Protein 1AXN (pdb70)

Nearest PDB structures (foldseek):
  1aii-assembly1_A  TM=9.977E-01  e=4.447E-47  Homo sapiens
  2zoc-assembly2_B  TM=9.752E-01  e=1.511E-31  Homo sapiens
  6tu2-assembly1_A  TM=9.725E-01  e=4.269E-31  Rattus norvegicus
  1bcy-assembly1_A  TM=9.446E-01  e=5.600E-30  Rattus norvegicus
  2h0m-assembly1_A  TM=9.447E-01  e=2.485E-29  Rattus norvegicus

Organism: Homo sapiens (NCBI:txid9606)

GO terms:
  GO:0005886 plasma membrane (C, IDA)
  GO:0048306 calcium-dependent protein binding (F, IPI)
  GO:0005544 calcium-dependent phospholipid binding (F, IDA)
  GO:0042581 specific granule (C, IDA)
  GO:0005737 cytoplasm (C, IDA)
  GO:0016020 membrane (C, IDA)
  GO:0030670 phagocytic vesicle membrane (C, IDA)
  GO:0042742 defense response to bacterium (P, IDA)
  GO:0043312 neutrophil degranulation (P, IDA)
  GO:0045766 positive regulation of angiogenesis (P, IDA)
  GO:0010595 positive regulation of endothelial cell migration (P, IDA)
  GO:0006909 phagocytosis (P, IDA)
  GO:0070062 extracellular exosome (C, HDA)

Secondary structure (DSSP, 8-state):
---TT--SS-S----TT--HHHHHHHHHHHHSSSS--HHHHHHHHTTS-HHHHHHHHHHHHHHHS--HHHHHHHH--HHHHHHHHHHHS-HHHHHHHHHHHHH-SSS--HHHHHHHHHHS-HHHHHHHHHHHHHHHSS-HHHHHHHH--HHHHHHHHHHHTT-S---S---HHHHHHHHHHHHHHTTTSSS--HHHHHHHHHHS-HHHHHHHHHHHHHHHSS-HHHHHHHH--HHHHHHHHHHHHHHHHHHHHHHHHHHHHHSSSS--HHHHHHHHHHHTTTTHHHHHHHHHHHHSS-HHHHHHHH--HHHHHHHHHHH-S--

Foldseek 3Di:
DDDLLFADAFLADAQVVDDLLVLLVQCCVQLPDPAGVLVSLLVPLLRHQLVSLQSNQVNNCVVPVDGVLVSLVVHDDDLLSVLSSLSNDDLLLSLLVQLVVQQDDDHHVLVSLLLSLQQRALVSLVSNQVNNCVVPVDGSLVSLCVRDDDLSSVLSSLSSNSQADPDPDEDLVVLLVLLVVQCVQFVVDDAGPSVSLSVVLRHYDLVNVVSNQVNNCVVPVDGVLVRLVVRDDDSSSVSSVLSVCCSVPVLLSLLVQCVVQLDDPHHVSSSLSCSLNSCNRHHLNVNQVNNCVPPVFGPLVSLVVRDDDSSSVSSNSSSNDTD

Radius of gyration: 21.19 Å; Cα contacts (8 Å, |Δi|>4): 427; chains: 1; bounding box: 43×47×64 Å

Solvent-accessible surface area: 15130 Å² total; per-residue (Å²): 179,96,58,48,30,76,30,184,105,11,29,10,199,95,78,129,115,39,38,40,64,94,8,1,114,19,0,7,88,5,9,157,65,184,46,34,60,57,113,60,0,5,51,10,0,7,75,21,3,15,68,18,2,47,92,0,27,144,52,0,84,74,61,66,63,73,79,0,74,80,29,0,96,70,54,8,90,41,61,18,28,83,0,0,19,6,0,7,15,53,42,14,36,15,1,0,42,26,0,38,119,9,7,143,36,122,51,30,69,44,73,1,0,7,1,0,4,5,13,17,75,11,147,8,4,96,61,0,37,109,10,0,112,94,61,50,164,89,50,3,23,88,9,0,38,82,67,18,84,51,42,14,75,82,0,0,42,37,13,10,66,5,157,36,72,108,48,175,171,67,65,104,124,50,0,102,74,6,0,96,45,0,59,116,2,0,51,96,111,246,53,16,53,55,77,69,0,11,59,0,0,1,54,48,4,63,43,7,0,101,31,0,4,73,18,0,124,111,59,11,158,86,25,0,32,66,0,0,106,68,48,14,86,50,76,14,34,66,0,0,27,4,1,0,60,3,23,105,53,22,24,15,21,0,0,65,33,0,34,119,5,12,105,69,182,63,23,57,39,104,3,0,6,8,0,0,14,22,10,2,18,27,14,0,47,43,0,22,71,22,0,78,160,99,57,60,93,4,0,61,47,8,0,101,97,70,15,84,45,40,19,20,59,0,0,20,70,0,0,51,23,88,73

CATH classification: 1.10.220.10 (+3 more: 1.10.220.10, 1.10.220.10, 1.10.220.10)

Structure (mmCIF, N/CA/C/O backbone):
data_1AXN
#
_entry.id   1AXN
#
_cell.length_a   42.544
_cell.length_b   69.085
_cell.length_c   50.950
_cell.angle_alpha   90.00
_cell.angle_beta   95.55
_cell.angle_gamma   90.00
#
_symmetry.space_group_name_H-M   'P 1 21 1'
#
loop_
_entity.id
_entity.type
_entity.pdbx_description
1 polymer 'ANNEXIN III'
2 non-polymer 'CALCIUM ION'
3 water water
#
loop_
_atom_site.group_PDB
_atom_site.id
_atom_site.type_symbol
_atom_site.label_atom_id
_atom_site.label_alt_id
_atom_site.label_comp_id
_atom_site.label_asym_id
_atom_site.label_entity_id
_atom_site.label_seq_id
_atom_site.pdbx_PDB_ins_code
_atom_site.Cartn_x
_atom_site.Cartn_y
_atom_site.Cartn_z
_atom_site.occupancy
_atom_site.B_iso_or_equiv
_atom_site.auth_seq_id
_atom_site.auth_comp_id
_atom_site.auth_asym_id
_atom_site.auth_atom_id
_atom_site.pdbx_PDB_model_num
ATOM 1 N N . SER A 1 1 ? 3.136 -19.212 -9.289 0.70 56.65 2 SER A N 1
ATOM 2 C CA . SER A 1 1 ? 3.954 -18.039 -9.168 0.70 54.76 2 SER A CA 1
ATOM 3 C C . SER A 1 1 ? 3.106 -16.823 -8.772 0.70 52.59 2 SER A C 1
ATOM 4 O O . SER A 1 1 ? 2.275 -16.318 -9.508 0.70 52.99 2 SER A O 1
ATOM 7 N N . ALA A 1 2 ? 3.459 -16.459 -7.560 0.70 49.64 3 ALA A N 1
ATOM 8 C CA . ALA A 1 2 ? 2.834 -15.343 -6.864 0.70 45.78 3 ALA A CA 1
ATOM 9 C C . ALA A 1 2 ? 4.069 -14.413 -6.877 0.70 42.87 3 ALA A C 1
ATOM 10 O O . ALA A 1 2 ? 5.218 -14.890 -6.811 0.70 43.52 3 ALA A O 1
ATOM 12 N N . SER A 1 3 ? 3.874 -13.122 -6.968 1.00 40.17 4 SER A N 1
ATOM 13 C CA . SER A 1 3 ? 5.035 -12.243 -6.981 1.00 37.68 4 SER A CA 1
ATOM 14 C C . SER A 1 3 ? 5.625 -12.071 -5.591 1.00 35.47 4 SER A C 1
ATOM 15 O O . SER A 1 3 ? 4.924 -11.751 -4.631 1.00 35.52 4 SER A O 1
ATOM 18 N N . ILE A 1 4 ? 6.943 -12.326 -5.578 1.00 31.12 5 ILE A N 1
ATOM 19 C CA . ILE A 1 4 ? 7.707 -12.180 -4.340 1.00 26.09 5 ILE A CA 1
ATOM 20 C C . ILE A 1 4 ? 7.769 -10.660 -4.107 1.00 21.07 5 ILE A C 1
ATOM 21 O O . ILE A 1 4 ? 8.118 -10.210 -3.029 1.00 21.35 5 ILE A O 1
ATOM 26 N N . TRP A 1 5 ? 7.354 -9.979 -5.195 1.00 17.48 6 TRP A N 1
ATOM 27 C CA . TRP A 1 5 ? 7.355 -8.524 -5.134 1.00 15.87 6 TRP A CA 1
ATOM 28 C C . TRP A 1 5 ? 5.975 -7.925 -4.944 1.00 15.61 6 TRP A C 1
ATOM 29 O O . TRP A 1 5 ? 5.842 -6.708 -4.936 1.00 16.40 6 TRP A O 1
ATOM 40 N N . VAL A 1 6 ? 4.980 -8.792 -4.792 1.00 15.48 7 VAL A N 1
ATOM 41 C CA . VAL A 1 6 ? 3.606 -8.317 -4.588 1.00 14.94 7 VAL A CA 1
ATOM 42 C C . VAL A 1 6 ? 3.041 -8.900 -3.303 1.00 14.29 7 VAL A C 1
ATOM 43 O O . VAL A 1 6 ? 3.130 -10.105 -3.089 1.00 13.92 7 VAL A O 1
ATOM 47 N N . GLY A 1 7 ? 2.459 -8.063 -2.458 1.00 14.69 8 GLY A N 1
ATOM 48 C CA . GLY A 1 7 ? 1.903 -8.540 -1.200 1.00 14.44 8 GLY A CA 1
ATOM 49 C C . GLY A 1 7 ? 0.399 -8.343 -1.177 1.00 15.08 8 GLY A C 1
ATOM 50 O O . GLY A 1 7 ? -0.217 -8.024 -2.176 1.00 15.36 8 GLY A O 1
ATOM 51 N N . HIS A 1 8 ? -0.194 -8.527 -0.013 1.00 15.46 9 HIS A N 1
ATOM 52 C CA . HIS A 1 8 ? -1.620 -8.417 0.209 1.00 17.07 9 HIS A CA 1
ATOM 53 C C . HIS A 1 8 ? -2.191 -7.081 0.628 1.00 14.99 9 HIS A C 1
ATOM 54 O O . HIS A 1 8 ? -3.418 -6.922 0.643 1.00 14.31 9 HIS A O 1
ATOM 61 N N . ARG A 1 9 ? -1.341 -6.122 0.981 1.00 13.06 10 ARG A N 1
ATOM 62 C CA . ARG A 1 9 ? -1.800 -4.829 1.443 1.00 11.01 10 ARG A CA 1
ATOM 63 C C . ARG A 1 9 ? -1.259 -3.638 0.668 1.00 10.86 10 ARG A C 1
ATOM 64 O O . ARG A 1 9 ? -0.996 -2.614 1.285 1.00 8.98 10 ARG A O 1
ATOM 72 N N . GLY A 1 10 ? -1.122 -3.786 -0.660 1.00 10.29 11 GLY A N 1
ATOM 73 C CA . GLY A 1 10 ? -0.616 -2.667 -1.433 1.00 10.28 11 GLY A CA 1
ATOM 74 C C . GLY A 1 10 ? -1.761 -1.704 -1.765 1.00 12.00 11 GLY A C 1
ATOM 75 O O . GLY A 1 10 ? -2.925 -2.051 -1.593 1.00 12.18 11 GLY A O 1
ATOM 76 N N . THR A 1 11 ? -1.420 -0.502 -2.230 1.00 11.31 12 THR A N 1
ATOM 77 C CA . THR A 1 11 ? -2.398 0.505 -2.592 1.00 12.28 12 THR A CA 1
ATOM 78 C C . THR A 1 11 ? -2.555 0.518 -4.106 1.00 14.17 12 THR A C 1
ATOM 79 O O . THR A 1 11 ? -3.511 1.054 -4.649 1.00 15.05 12 THR A O 1
ATOM 83 N N . VAL A 1 12 ? -1.596 -0.065 -4.816 1.00 14.08 13 VAL A N 1
ATOM 84 C CA . VAL A 1 12 ? -1.622 -0.123 -6.277 1.00 13.63 13 VAL A CA 1
ATOM 85 C C . VAL A 1 12 ? -1.918 -1.565 -6.683 1.00 13.92 13 VAL A C 1
ATOM 86 O O . VAL A 1 12 ? -1.275 -2.523 -6.248 1.00 12.60 13 VAL A O 1
ATOM 90 N N . ARG A 1 13 ? -2.926 -1.735 -7.526 1.00 14.72 14 ARG A N 1
ATOM 91 C CA . ARG A 1 13 ? -3.269 -3.098 -7.949 1.00 16.51 14 ARG A CA 1
ATOM 92 C C . ARG A 1 13 ? -3.381 -3.109 -9.481 1.00 15.27 14 ARG A C 1
ATOM 93 O O . ARG A 1 13 ? -3.287 -2.049 -10.087 1.00 14.27 14 ARG A O 1
ATOM 101 N N . ASP A 1 14 ? -3.558 -4.319 -9.990 1.00 15.14 15 ASP A N 1
ATOM 102 C CA . ASP A 1 14 ? -3.696 -4.483 -11.431 1.00 15.17 15 ASP A CA 1
ATOM 103 C C . ASP A 1 14 ? -4.925 -3.742 -11.920 1.00 14.59 15 ASP A C 1
ATOM 104 O O . ASP A 1 14 ? -5.966 -3.855 -11.300 1.00 14.19 15 ASP A O 1
ATOM 109 N N . TYR A 1 15 ? -4.776 -3.013 -12.999 1.00 15.81 16 TYR A N 1
ATOM 110 C CA . TYR A 1 15 ? -5.891 -2.274 -13.619 1.00 17.67 16 TYR A CA 1
ATOM 111 C C . TYR A 1 15 ? -6.561 -3.374 -14.452 1.00 18.40 16 TYR A C 1
ATOM 112 O O . TYR A 1 15 ? -5.932 -3.991 -15.323 1.00 16.94 16 TYR A O 1
ATOM 121 N N . PRO A 1 16 ? -7.826 -3.678 -14.194 1.00 20.31 17 PRO A N 1
ATOM 122 C CA . PRO A 1 16 ? -8.495 -4.747 -14.912 1.00 20.56 17 PRO A CA 1
ATOM 123 C C . PRO A 1 16 ? -8.683 -4.572 -16.393 1.00 20.42 17 PRO A C 1
ATOM 124 O O . PRO A 1 16 ? -8.588 -5.561 -17.128 1.00 22.02 17 PRO A O 1
ATOM 128 N N . ASP A 1 17 ? -8.896 -3.377 -16.885 1.00 19.79 18 ASP A N 1
ATOM 129 C CA . ASP A 1 17 ? -9.102 -3.174 -18.312 1.00 21.23 18 ASP A CA 1
ATOM 130 C C . ASP A 1 17 ? -7.894 -2.790 -19.114 1.00 20.32 18 ASP A C 1
ATOM 131 O O . ASP A 1 17 ? -7.987 -2.135 -20.153 1.00 21.63 18 ASP A O 1
ATOM 136 N N . PHE A 1 18 ? -6.744 -3.189 -18.612 1.00 18.30 19 PHE A N 1
ATOM 137 C CA . PHE A 1 18 ? -5.467 -2.892 -19.205 1.00 15.33 19 PHE A CA 1
ATOM 138 C C . PHE A 1 18 ? -5.266 -3.370 -20.632 1.00 14.17 19 PHE A C 1
ATOM 139 O O . PHE A 1 18 ? -5.647 -4.477 -20.985 1.00 13.41 19 PHE A O 1
ATOM 147 N N . SER A 1 19 ? -4.656 -2.521 -21.436 1.00 12.80 20 SER A N 1
ATOM 148 C CA . SER A 1 19 ? -4.296 -2.763 -22.815 1.00 13.43 20 SER A CA 1
ATOM 149 C C . SER A 1 19 ? -2.929 -2.068 -22.998 1.00 13.24 20 SER A C 1
ATOM 150 O O . SER A 1 19 ? -2.890 -0.844 -23.009 1.00 14.46 20 SER A O 1
ATOM 153 N N . PRO A 1 20 ? -1.889 -2.861 -23.103 1.00 13.43 21 PRO A N 1
ATOM 154 C CA . PRO A 1 20 ? -0.547 -2.324 -23.267 1.00 14.55 21 PRO A CA 1
ATOM 155 C C . PRO A 1 20 ? -0.413 -1.403 -24.467 1.00 14.12 21 PRO A C 1
ATOM 156 O O . PRO A 1 20 ? 0.164 -0.317 -24.391 1.00 13.80 21 PRO A O 1
ATOM 160 N N . SER A 1 21 ? -0.969 -1.807 -25.601 1.00 13.62 22 SER A N 1
ATOM 161 C CA . SER A 1 21 ? -0.931 -1.021 -26.825 1.00 15.00 22 SER A CA 1
ATOM 162 C C . SER A 1 21 ? -1.546 0.358 -26.664 1.00 12.82 22 SER A C 1
ATOM 163 O O . SER A 1 21 ? -1.012 1.389 -27.067 1.00 14.33 22 SER A O 1
ATOM 166 N N . VAL A 1 22 ? -2.735 0.386 -26.077 1.00 12.55 23 VAL A N 1
ATOM 167 C CA . VAL A 1 22 ? -3.457 1.620 -25.843 1.00 13.02 23 VAL A CA 1
ATOM 168 C C . VAL A 1 22 ? -2.627 2.517 -24.925 1.00 13.97 23 VAL A C 1
ATOM 169 O O . VAL A 1 22 ? -2.435 3.703 -25.210 1.00 14.26 23 VAL A O 1
ATOM 173 N N . ASP A 1 23 ? -2.126 1.930 -23.818 1.00 13.36 24 ASP A N 1
ATOM 174 C CA . ASP A 1 23 ? -1.307 2.745 -22.907 1.00 12.51 24 ASP A CA 1
ATOM 175 C C . ASP A 1 23 ? -0.032 3.260 -23.572 1.00 11.29 24 ASP A C 1
ATOM 176 O O . ASP A 1 23 ? 0.272 4.439 -23.440 1.00 12.21 24 ASP A O 1
ATOM 181 N N . ALA A 1 24 ? 0.718 2.409 -24.266 1.00 12.61 25 ALA A N 1
ATOM 182 C CA . ALA A 1 24 ? 1.972 2.875 -24.898 1.00 12.52 25 ALA A CA 1
ATOM 183 C C . ALA A 1 24 ? 1.752 4.022 -25.864 1.00 14.11 25 ALA A C 1
ATOM 184 O O . ALA A 1 24 ? 2.494 4.994 -25.922 1.00 12.50 25 ALA A O 1
ATOM 186 N N . GLU A 1 25 ? 0.689 3.914 -26.678 1.00 14.66 26 GLU A N 1
ATOM 187 C CA . GLU A 1 25 ? 0.339 4.931 -27.664 1.00 15.31 26 GLU A CA 1
ATOM 188 C C . GLU A 1 25 ? 0.007 6.189 -26.898 1.00 14.77 26 GLU A C 1
ATOM 189 O O . GLU A 1 25 ? 0.494 7.237 -27.271 1.00 15.94 26 GLU A O 1
ATOM 195 N N . ALA A 1 26 ? -0.806 6.098 -25.855 1.00 14.91 27 ALA A N 1
ATOM 196 C CA . ALA A 1 26 ? -1.144 7.295 -25.080 1.00 13.54 27 ALA A CA 1
ATOM 197 C C . ALA A 1 26 ? 0.108 7.955 -24.479 1.00 13.54 27 ALA A C 1
ATOM 198 O O . ALA A 1 26 ? 0.256 9.182 -24.463 1.00 12.10 27 ALA A O 1
ATOM 200 N N . ILE A 1 27 ? 1.037 7.138 -23.980 1.00 13.99 28 ILE A N 1
ATOM 201 C CA . ILE A 1 27 ? 2.255 7.714 -23.392 1.00 15.62 28 ILE A CA 1
ATOM 202 C C . ILE A 1 27 ? 3.044 8.397 -24.498 1.00 16.24 28 ILE A C 1
ATOM 203 O O . ILE A 1 27 ? 3.497 9.519 -24.299 1.00 15.34 28 ILE A O 1
ATOM 208 N N . GLN A 1 28 ? 3.174 7.730 -25.635 1.00 17.34 29 GLN A N 1
ATOM 209 C CA . GLN A 1 28 ? 3.931 8.334 -26.737 1.00 20.95 29 GLN A CA 1
ATOM 210 C C . GLN A 1 28 ? 3.345 9.659 -27.167 1.00 21.36 29 GLN A C 1
ATOM 211 O O . GLN A 1 28 ? 4.083 10.627 -27.302 1.00 22.30 29 GLN A O 1
ATOM 217 N N . LYS A 1 29 ? 2.045 9.737 -27.384 1.00 22.64 30 LYS A N 1
ATOM 218 C CA . LYS A 1 29 ? 1.430 10.994 -27.799 1.00 23.99 30 LYS A CA 1
ATOM 219 C C . LYS A 1 29 ? 1.679 12.062 -26.739 1.00 24.84 30 LYS A C 1
ATOM 220 O O . LYS A 1 29 ? 1.921 13.235 -27.031 1.00 24.79 30 LYS A O 1
ATOM 230 N N . ALA A 1 30 ? 1.627 11.675 -25.467 1.00 24.70 31 ALA A N 1
ATOM 231 C CA . ALA A 1 30 ? 1.817 12.554 -24.330 1.00 24.43 31 ALA A CA 1
ATOM 232 C C . ALA A 1 30 ? 3.192 13.197 -24.226 1.00 24.61 31 ALA A C 1
ATOM 233 O O . ALA A 1 30 ? 3.252 14.317 -23.699 1.00 24.37 31 ALA A O 1
ATOM 235 N N . ILE A 1 31 ? 4.259 12.569 -24.694 1.00 26.00 32 ILE A N 1
ATOM 236 C CA . ILE A 1 31 ? 5.563 13.228 -24.553 1.00 28.74 32 ILE A CA 1
ATOM 237 C C . ILE A 1 31 ? 6.064 13.747 -25.882 1.00 30.46 32 ILE A C 1
ATOM 238 O O . ILE A 1 31 ? 6.906 14.626 -25.980 1.00 30.37 32 ILE A O 1
ATOM 243 N N . ARG A 1 32 ? 5.525 13.182 -26.948 1.00 32.70 33 ARG A N 1
ATOM 244 C CA . ARG A 1 32 ? 5.901 13.553 -28.300 1.00 35.65 33 ARG A CA 1
ATOM 245 C C . ARG A 1 32 ? 5.760 15.041 -28.570 1.00 36.86 33 ARG A C 1
ATOM 246 O O . ARG A 1 32 ? 4.752 15.676 -28.244 1.00 37.19 33 ARG A O 1
ATOM 254 N N . GLY A 1 33 ? 6.789 15.628 -29.177 1.00 37.40 34 GLY A N 1
ATOM 255 C CA . GLY A 1 33 ? 6.782 17.040 -29.512 1.00 39.01 34 GLY A CA 1
ATOM 256 C C . GLY A 1 33 ? 7.098 18.044 -28.433 1.00 39.03 34 GLY A C 1
ATOM 257 O O . GLY A 1 33 ? 7.768 17.722 -27.452 1.00 40.53 34 GLY A O 1
ATOM 258 N N . ILE A 1 34 ? 6.625 19.277 -28.605 1.00 39.44 35 ILE A N 1
ATOM 259 C CA . ILE A 1 34 ? 6.910 20.300 -27.601 1.00 39.79 35 ILE A CA 1
ATOM 260 C C . ILE A 1 34 ? 5.941 20.095 -26.441 1.00 38.24 35 ILE A C 1
ATOM 261 O O . ILE A 1 34 ? 4.762 19.858 -26.628 1.00 39.78 35 ILE A O 1
ATOM 266 N N . GLY A 1 35 ? 6.500 20.223 -25.253 1.00 37.02 36 GLY A N 1
ATOM 267 C CA . GLY A 1 35 ? 5.683 20.077 -24.063 1.00 34.84 36 GLY A CA 1
ATOM 268 C C . GLY A 1 35 ? 5.527 18.592 -23.749 1.00 32.54 36 GLY A C 1
ATOM 269 O O . GLY A 1 35 ? 6.067 17.695 -24.396 1.00 33.29 36 GLY A O 1
ATOM 270 N N . THR A 1 36 ? 4.742 18.434 -22.696 1.00 29.55 37 THR A N 1
ATOM 271 C CA . THR A 1 36 ? 4.466 17.100 -22.197 1.00 25.87 37 THR A CA 1
ATOM 272 C C . THR A 1 36 ? 3.115 17.081 -21.531 1.00 23.85 37 THR A C 1
ATOM 273 O O . THR A 1 36 ? 2.785 18.059 -20.853 1.00 24.13 37 THR A O 1
ATOM 277 N N . ASP A 1 37 ? 2.380 15.999 -21.737 1.00 21.82 38 ASP A N 1
ATOM 278 C CA . ASP A 1 37 ? 1.079 15.933 -21.059 1.00 21.53 38 ASP A CA 1
ATOM 279 C C . ASP A 1 37 ? 1.408 15.150 -19.767 1.00 19.87 38 ASP A C 1
ATOM 280 O O . ASP A 1 37 ? 1.211 13.942 -19.725 1.00 18.84 38 ASP A O 1
ATOM 285 N N . GLU A 1 38 ? 1.920 15.833 -18.749 1.00 18.89 39 GLU A N 1
ATOM 286 C CA . GLU A 1 38 ? 2.270 15.151 -17.501 1.00 18.45 39 GLU A CA 1
ATOM 287 C C . GLU A 1 38 ? 1.050 14.509 -16.857 1.00 17.34 39 GLU A C 1
ATOM 288 O O . GLU A 1 38 ? 1.151 13.436 -16.262 1.00 16.30 39 GLU A O 1
ATOM 294 N N . LYS A 1 39 ? -0.089 15.182 -17.000 1.00 17.93 40 LYS A N 1
ATOM 295 C CA . LYS A 1 39 ? -1.349 14.697 -16.451 1.00 18.43 40 LYS A CA 1
ATOM 296 C C . LYS A 1 39 ? -1.696 13.327 -17.016 1.00 17.13 40 LYS A C 1
ATOM 297 O O . LYS A 1 39 ? -2.146 12.485 -16.257 1.00 16.47 40 LYS A O 1
ATOM 303 N N . MET A 1 40 ? -1.483 13.115 -18.300 1.00 16.93 41 MET A N 1
ATOM 304 C CA . MET A 1 40 ? -1.762 11.833 -18.939 1.00 16.79 41 MET A CA 1
ATOM 305 C C . MET A 1 40 ? -0.826 10.755 -18.394 1.00 15.36 41 MET A C 1
ATOM 306 O O . MET A 1 40 ? -1.199 9.617 -18.098 1.00 13.28 41 MET A O 1
ATOM 311 N N . LEU A 1 41 ? 0.451 11.130 -18.267 1.00 13.82 42 LEU A N 1
ATOM 312 C CA . LEU A 1 41 ? 1.462 10.208 -17.739 1.00 13.20 42 LEU A CA 1
ATOM 313 C C . LEU A 1 41 ? 1.084 9.774 -16.326 1.00 10.90 42 LEU A C 1
ATOM 314 O O . LEU A 1 41 ? 1.174 8.598 -16.038 1.00 10.81 42 LEU A O 1
ATOM 319 N N . ILE A 1 42 ? 0.672 10.752 -15.516 1.00 10.44 43 ILE A N 1
ATOM 320 C CA . ILE A 1 42 ? 0.279 10.436 -14.151 1.00 10.77 43 ILE A CA 1
ATOM 321 C C . ILE A 1 42 ? -0.916 9.489 -14.105 1.00 11.69 43 ILE A C 1
ATOM 322 O O . ILE A 1 42 ? -1.005 8.477 -13.420 1.00 11.72 43 ILE A O 1
ATOM 327 N N . SER A 1 43 ? -1.924 9.857 -14.889 1.00 11.59 44 SER A N 1
ATOM 328 C CA . SER A 1 43 ? -3.163 9.103 -14.995 1.00 11.39 44 SER A CA 1
ATOM 329 C C . SER A 1 43 ? -2.940 7.642 -15.328 1.00 10.94 44 SER A C 1
ATOM 330 O O . SER A 1 43 ? -3.609 6.754 -14.794 1.00 11.05 44 SER A O 1
ATOM 333 N N . ILE A 1 44 ? -1.985 7.338 -16.209 1.00 9.02 45 ILE A N 1
ATOM 334 C CA . ILE A 1 44 ? -1.724 5.981 -16.604 1.00 10.06 45 ILE A CA 1
ATOM 335 C C . ILE A 1 44 ? -0.828 5.174 -15.669 1.00 10.28 45 ILE A C 1
ATOM 336 O O . ILE A 1 44 ? -1.198 4.142 -15.142 1.00 10.36 45 ILE A O 1
ATOM 341 N N . LEU A 1 45 ? 0.392 5.678 -15.514 1.00 9.70 46 LEU A N 1
ATOM 342 C CA . LEU A 1 45 ? 1.388 4.979 -14.693 1.00 8.50 46 LEU A CA 1
ATOM 343 C C . LEU A 1 45 ? 1.021 4.788 -13.244 1.00 8.77 46 LEU A C 1
ATOM 344 O O . LEU A 1 45 ? 1.426 3.737 -12.743 1.00 9.13 46 LEU A O 1
ATOM 349 N N . THR A 1 46 ? 0.303 5.702 -12.592 1.00 7.91 47 THR A N 1
ATOM 350 C CA . THR A 1 46 ? -0.038 5.447 -11.187 1.00 9.30 47 THR A CA 1
ATOM 351 C C . THR A 1 46 ? -1.237 4.506 -11.067 1.00 10.09 47 THR A C 1
ATOM 352 O O . THR A 1 46 ? -1.552 4.003 -9.976 1.00 11.52 47 THR A O 1
ATOM 356 N N . GLU A 1 47 ? -1.908 4.253 -12.195 1.00 8.39 48 GLU A N 1
ATOM 357 C CA . GLU A 1 47 ? -3.073 3.384 -12.187 1.00 9.16 48 GLU A CA 1
ATOM 358 C C . GLU A 1 47 ? -2.849 2.045 -12.844 1.00 9.56 48 GLU A C 1
ATOM 359 O O . GLU A 1 47 ? -3.779 1.341 -13.258 1.00 10.03 48 GLU A O 1
ATOM 365 N N . ARG A 1 48 ? -1.599 1.635 -12.933 1.00 9.09 49 ARG A N 1
ATOM 366 C CA . ARG A 1 48 ? -1.189 0.361 -13.489 1.00 8.71 49 ARG A CA 1
ATOM 367 C C . ARG A 1 48 ? -0.228 -0.259 -12.456 1.00 8.26 49 ARG A C 1
ATOM 368 O O . ARG A 1 48 ? 0.485 0.540 -11.840 1.00 7.22 49 ARG A O 1
ATOM 376 N N . SER A 1 49 ? -0.248 -1.559 -12.319 1.00 7.28 50 SER A N 1
ATOM 377 C CA . SER A 1 49 ? 0.662 -2.216 -11.378 1.00 7.69 50 SER A CA 1
ATOM 378 C C . SER A 1 49 ? 2.037 -2.269 -12.041 1.00 7.58 50 SER A C 1
ATOM 379 O O . SER A 1 49 ? 2.144 -2.055 -13.256 1.00 5.00 50 S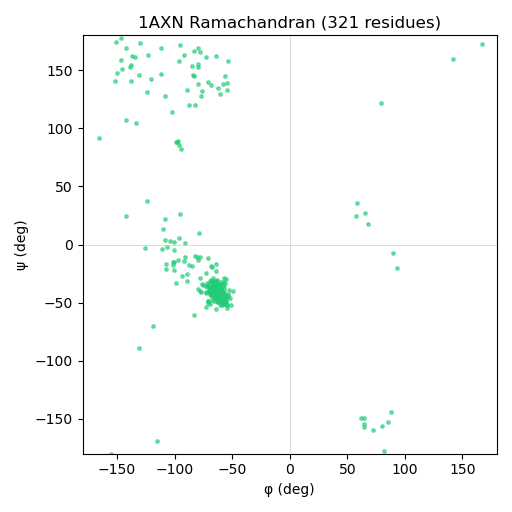ER A O 1
ATOM 382 N N . ASN A 1 50 ? 3.117 -2.549 -11.322 1.00 7.70 51 ASN A N 1
ATOM 383 C CA . ASN A 1 50 ? 4.450 -2.620 -11.923 1.00 7.76 51 ASN A CA 1
ATOM 384 C C . ASN A 1 50 ? 4.505 -3.631 -13.065 1.00 8.11 51 ASN A C 1
ATOM 385 O O . ASN A 1 50 ? 5.087 -3.361 -14.120 1.00 8.47 51 ASN A O 1
ATOM 390 N N . ALA A 1 51 ? 3.911 -4.798 -12.884 1.00 8.29 52 ALA A N 1
ATOM 391 C CA . ALA A 1 51 ? 3.863 -5.859 -13.902 1.00 10.06 52 ALA A CA 1
ATOM 392 C C . ALA A 1 51 ? 3.220 -5.325 -15.196 1.00 10.01 52 ALA A C 1
ATOM 393 O O . ALA A 1 51 ? 3.681 -5.605 -16.282 1.00 10.99 52 ALA A O 1
ATOM 395 N N . GLN A 1 52 ? 2.151 -4.560 -15.083 1.00 9.24 53 GLN A N 1
ATOM 396 C CA . GLN A 1 52 ? 1.477 -3.975 -16.264 1.00 9.92 53 GLN A CA 1
ATOM 397 C C . GLN A 1 52 ? 2.389 -2.934 -16.894 1.00 8.31 53 GLN A C 1
ATOM 398 O O . GLN A 1 52 ? 2.576 -2.857 -18.094 1.00 8.20 53 GLN A O 1
ATOM 404 N N . ARG A 1 53 ? 3.038 -2.092 -16.059 1.00 7.90 54 ARG A N 1
ATOM 405 C CA . ARG A 1 53 ? 3.978 -1.081 -16.506 1.00 7.27 54 ARG A CA 1
ATOM 406 C C . ARG A 1 53 ? 5.095 -1.766 -17.309 1.00 7.16 54 ARG A C 1
ATOM 407 O O . ARG A 1 53 ? 5.532 -1.170 -18.290 1.00 6.96 54 ARG A O 1
ATOM 415 N N . GLN A 1 54 ? 5.514 -2.955 -16.877 1.00 7.97 55 GLN A N 1
ATOM 416 C CA . GLN A 1 54 ? 6.573 -3.656 -17.608 1.00 10.83 55 GLN A CA 1
ATOM 417 C C . GLN A 1 54 ? 6.030 -4.029 -18.992 1.00 12.19 55 GLN A C 1
ATOM 418 O O . GLN A 1 54 ? 6.812 -3.967 -19.939 1.00 12.20 55 GLN A O 1
ATOM 424 N N . LEU A 1 55 ? 4.752 -4.396 -19.088 1.00 11.77 56 LEU A N 1
ATOM 425 C CA . LEU A 1 55 ? 4.154 -4.735 -20.386 1.00 12.67 56 LEU A CA 1
ATOM 426 C C . LEU A 1 55 ? 4.045 -3.486 -21.254 1.00 12.78 56 LEU A C 1
ATOM 427 O O . LEU A 1 55 ? 4.142 -3.527 -22.480 1.00 14.30 56 LEU A O 1
ATOM 432 N N . ILE A 1 56 ? 3.837 -2.340 -20.629 1.00 12.18 57 ILE A N 1
ATOM 433 C CA . ILE A 1 56 ? 3.750 -1.093 -21.370 1.00 11.77 57 ILE A CA 1
ATOM 434 C C . ILE A 1 56 ? 5.153 -0.778 -21.911 1.00 13.18 57 ILE A C 1
ATOM 435 O O . ILE A 1 56 ? 5.308 -0.303 -23.027 1.00 12.82 57 ILE A O 1
ATOM 440 N N . VAL A 1 57 ? 6.175 -1.051 -21.094 1.00 12.02 58 VAL A N 1
ATOM 441 C CA . VAL A 1 57 ? 7.558 -0.776 -21.491 1.00 13.74 58 VAL A CA 1
ATOM 442 C C . VAL A 1 57 ? 7.905 -1.629 -22.709 1.00 15.63 58 VAL A C 1
ATOM 443 O O . VAL A 1 57 ? 8.451 -1.083 -23.676 1.00 16.18 58 VAL A O 1
ATOM 447 N N . LYS A 1 58 ? 7.585 -2.905 -22.641 1.00 15.83 59 LYS A N 1
ATOM 448 C CA . LYS A 1 58 ? 7.855 -3.822 -23.733 1.00 19.43 59 LYS A CA 1
ATOM 449 C C . LYS A 1 58 ? 7.170 -3.369 -25.020 1.00 19.53 59 LYS A C 1
ATOM 450 O O . LYS A 1 58 ? 7.781 -3.318 -26.080 1.00 19.49 59 LYS A O 1
ATOM 456 N N . GLU A 1 59 ? 5.890 -3.029 -24.939 1.00 18.53 60 GLU A N 1
ATOM 457 C CA . GLU A 1 59 ? 5.070 -2.562 -26.033 1.00 18.47 60 GLU A CA 1
ATOM 458 C C . GLU A 1 59 ? 5.568 -1.269 -26.660 1.00 18.77 60 GLU A C 1
ATOM 459 O O . GLU A 1 59 ? 5.523 -1.096 -27.883 1.00 17.17 60 GLU A O 1
ATOM 465 N N . TYR A 1 60 ? 6.039 -0.342 -25.813 1.00 18.29 61 TYR A N 1
ATOM 466 C CA . TYR A 1 60 ? 6.563 0.945 -26.221 1.00 18.28 61 TYR A CA 1
ATOM 467 C C . TYR A 1 60 ? 7.864 0.756 -27.012 1.00 21.16 61 TYR A C 1
ATOM 468 O O . TYR A 1 60 ? 8.185 1.516 -27.934 1.00 22.67 61 TYR A O 1
ATOM 477 N N . GLN A 1 61 ? 8.600 -0.282 -26.631 1.00 22.81 62 GLN A N 1
ATOM 478 C CA . GLN A 1 61 ? 9.851 -0.582 -27.312 1.00 26.25 62 GLN A CA 1
ATOM 479 C C . GLN A 1 61 ? 9.496 -1.113 -28.713 1.00 27.19 62 GLN A C 1
ATOM 480 O O . GLN A 1 61 ? 10.018 -0.660 -29.728 1.00 26.93 62 GLN A O 1
ATOM 486 N N . ALA A 1 62 ? 8.589 -2.089 -28.678 1.00 26.34 63 ALA A N 1
ATOM 487 C CA . ALA A 1 62 ? 8.141 -2.696 -29.918 1.00 27.67 63 ALA A CA 1
ATOM 488 C C . ALA A 1 62 ? 7.613 -1.681 -30.928 1.00 28.38 63 ALA A C 1
ATOM 489 O O . ALA A 1 62 ? 8.063 -1.625 -32.077 1.00 29.49 63 ALA A O 1
ATOM 491 N N . ALA A 1 63 ? 6.650 -0.872 -30.507 1.00 28.23 64 ALA A N 1
ATOM 492 C CA . ALA A 1 63 ? 6.038 0.109 -31.385 1.00 28.83 64 ALA A CA 1
ATOM 493 C C . ALA A 1 63 ? 6.877 1.318 -31.745 1.00 29.79 64 ALA A C 1
ATOM 494 O O . ALA A 1 63 ? 6.608 1.918 -32.793 1.00 30.39 64 ALA A O 1
ATOM 496 N N . TYR A 1 64 ? 7.855 1.672 -30.906 1.00 29.71 65 TYR A N 1
ATOM 497 C CA . TYR A 1 64 ? 8.675 2.838 -31.204 1.00 29.25 65 TYR A CA 1
ATOM 498 C C . TYR A 1 64 ? 10.166 2.615 -31.223 1.00 28.17 65 TYR A C 1
ATOM 499 O O . TYR A 1 64 ? 10.869 3.572 -31.519 1.00 28.35 65 TYR A O 1
ATOM 508 N N . GLY A 1 65 ? 10.628 1.420 -30.921 1.00 29.10 66 GLY A N 1
ATOM 509 C CA . GLY A 1 65 ? 12.080 1.174 -30.927 1.00 31.30 66 GLY A CA 1
ATOM 510 C C . GLY A 1 65 ? 12.725 2.162 -29.940 1.00 32.60 66 GLY A C 1
ATOM 511 O O . GLY A 1 65 ? 13.908 2.491 -30.069 1.00 32.49 66 GLY A O 1
ATOM 512 N N . LYS A 1 66 ? 11.919 2.614 -28.971 1.00 32.28 67 LYS A N 1
ATOM 513 C CA . LYS A 1 66 ? 12.316 3.538 -27.940 1.00 30.89 67 LYS A CA 1
ATOM 514 C C . LYS A 1 66 ? 12.148 2.942 -26.540 1.00 30.11 67 LYS A C 1
ATOM 515 O O . LYS A 1 66 ? 11.218 2.216 -26.243 1.00 28.47 67 LYS A O 1
ATOM 521 N N . GLU A 1 67 ? 13.105 3.290 -25.680 1.00 28.81 68 GLU A N 1
ATOM 522 C CA . GLU A 1 67 ? 13.069 2.819 -24.306 1.00 26.81 68 GLU A CA 1
ATOM 523 C C . GLU A 1 67 ? 12.239 3.823 -23.519 1.00 23.61 68 GLU A C 1
ATOM 524 O O . GLU A 1 67 ? 12.615 5.000 -23.490 1.00 21.75 68 GLU A O 1
ATOM 530 N N . LEU A 1 68 ? 11.147 3.368 -22.924 1.00 20.67 69 LEU A N 1
ATOM 531 C CA . LEU A 1 68 ? 10.311 4.311 -22.180 1.00 18.03 69 LEU A CA 1
ATOM 532 C C . LEU A 1 68 ? 11.069 5.113 -21.129 1.00 17.39 69 LEU A C 1
ATOM 533 O O . LEU A 1 68 ? 10.857 6.319 -21.059 1.00 15.58 69 LEU A O 1
ATOM 538 N N . LYS A 1 69 ? 11.932 4.509 -20.345 1.00 18.68 70 LYS A N 1
ATOM 539 C CA . LYS A 1 69 ? 12.676 5.267 -19.324 1.00 22.42 70 LYS A CA 1
ATOM 540 C C . LYS A 1 69 ? 13.466 6.421 -19.914 1.00 20.83 70 LYS A C 1
ATOM 541 O O . LYS A 1 69 ? 13.480 7.484 -19.307 1.00 19.29 70 LYS A O 1
ATOM 547 N N . ASP A 1 70 ? 14.111 6.247 -21.066 1.00 21.52 71 ASP A N 1
ATOM 548 C CA . ASP A 1 70 ? 14.876 7.320 -21.693 1.00 21.65 71 ASP A CA 1
ATOM 549 C C . ASP A 1 70 ? 13.990 8.464 -22.155 1.00 21.69 71 ASP A C 1
ATOM 550 O O . ASP A 1 70 ? 14.398 9.632 -22.061 1.00 21.03 71 ASP A O 1
ATOM 555 N N . ASP A 1 71 ? 12.789 8.162 -22.659 1.00 20.12 72 ASP A N 1
ATOM 556 C CA . ASP A 1 71 ? 11.921 9.258 -23.083 1.00 20.68 72 ASP A CA 1
ATOM 557 C C . ASP A 1 71 ? 11.463 10.043 -21.865 1.00 20.04 72 ASP A C 1
ATOM 558 O O . ASP A 1 71 ? 11.328 11.256 -21.879 1.00 20.06 72 ASP A O 1
ATOM 563 N N . LEU A 1 72 ? 11.207 9.325 -20.769 1.00 19.79 73 LEU A N 1
ATOM 564 C CA . LEU A 1 72 ? 10.788 9.992 -19.539 1.00 19.41 73 LEU A CA 1
ATOM 565 C C . LEU A 1 72 ? 11.909 10.911 -19.035 1.00 18.79 73 LEU A C 1
ATOM 566 O O . LEU A 1 72 ? 11.661 12.034 -18.642 1.00 19.05 73 LEU A O 1
ATOM 571 N N . LYS A 1 73 ? 13.147 10.448 -19.026 1.00 19.87 74 LYS A N 1
ATOM 572 C CA . LYS A 1 73 ? 14.299 11.217 -18.583 1.00 22.10 74 LYS A CA 1
ATOM 573 C C . LYS A 1 73 ? 14.528 12.433 -19.464 1.00 23.34 74 LYS A C 1
ATOM 574 O O . LYS A 1 73 ? 14.985 13.476 -19.003 1.00 23.40 74 LYS A O 1
ATOM 580 N N . GLY A 1 74 ? 14.192 12.335 -20.754 1.00 23.89 75 GLY A N 1
ATOM 581 C CA . GLY A 1 74 ? 14.381 13.462 -21.661 1.00 23.73 75 GLY A CA 1
ATOM 582 C C . GLY A 1 74 ? 13.327 14.548 -21.547 1.00 23.52 75 GLY A C 1
ATOM 583 O O . GLY A 1 74 ? 13.601 15.720 -21.799 1.00 24.04 75 GLY A O 1
ATOM 584 N N . ASP A 1 75 ? 12.112 14.180 -21.159 1.00 22.60 76 ASP A N 1
ATOM 585 C CA . ASP A 1 75 ? 11.014 15.108 -21.032 1.00 22.23 76 ASP A CA 1
ATOM 586 C C . ASP A 1 75 ? 10.692 15.623 -19.650 1.00 20.02 76 ASP A C 1
ATOM 587 O O . ASP A 1 75 ? 10.238 16.753 -19.540 1.00 19.39 76 ASP A O 1
ATOM 592 N N . LEU A 1 76 ? 10.909 14.753 -18.664 1.00 17.32 77 LEU A N 1
ATOM 593 C CA . LEU A 1 76 ? 10.603 15.141 -17.299 1.00 16.88 77 LEU A CA 1
ATOM 594 C C . LEU A 1 76 ? 11.828 15.653 -16.534 1.00 15.76 77 LEU A C 1
ATOM 595 O O . LEU A 1 76 ? 12.933 15.327 -16.926 1.00 14.75 77 LEU A O 1
ATOM 600 N N . SER A 1 77 ? 11.534 16.419 -15.491 1.00 15.51 78 SER A N 1
ATOM 601 C CA . SER A 1 77 ? 12.611 16.963 -14.679 1.00 15.86 78 SER A CA 1
ATOM 602 C C . SER A 1 77 ? 12.279 16.842 -13.198 1.00 15.51 78 SER A C 1
ATOM 603 O O . SER A 1 77 ? 11.129 16.663 -12.838 1.00 13.84 78 SER A O 1
ATOM 606 N N . GLY A 1 78 ? 13.303 16.961 -12.357 1.00 15.77 79 GLY A N 1
ATOM 607 C CA . GLY A 1 78 ? 13.162 16.920 -10.931 1.00 14.99 79 GLY A CA 1
ATOM 608 C C . GLY A 1 78 ? 12.644 15.704 -10.236 1.00 13.39 79 GLY A C 1
ATOM 609 O O . GLY A 1 78 ? 12.868 14.588 -10.683 1.00 14.05 79 GLY A O 1
ATOM 610 N N . HIS A 1 79 ? 11.971 15.940 -9.119 1.00 15.19 80 HIS A N 1
ATOM 611 C CA . HIS A 1 79 ? 11.397 14.862 -8.294 1.00 16.49 80 HIS A CA 1
ATOM 612 C C . HIS A 1 79 ? 10.347 14.055 -9.062 1.00 15.00 80 HIS A C 1
ATOM 613 O O . HIS A 1 79 ? 10.298 12.848 -8.901 1.00 13.98 80 HIS A O 1
ATOM 620 N N . PHE A 1 80 ? 9.569 14.779 -9.846 1.00 14.16 81 PHE A N 1
ATOM 621 C CA . PHE A 1 80 ? 8.534 14.153 -10.663 1.00 13.68 81 PHE A CA 1
ATOM 622 C C . PHE A 1 80 ? 9.198 13.158 -11.597 1.00 13.30 81 PHE A C 1
ATOM 623 O O . PHE A 1 80 ? 8.738 12.039 -11.759 1.00 11.70 81 PHE A O 1
ATOM 631 N N . GLU A 1 81 ? 10.322 13.546 -12.227 1.00 13.19 82 GLU A N 1
ATOM 632 C CA . GLU A 1 81 ? 11.024 12.644 -13.125 1.00 12.89 82 GLU A CA 1
ATOM 633 C C . GLU A 1 81 ? 11.538 11.388 -12.405 1.00 12.82 82 GLU A C 1
ATOM 634 O O . GLU A 1 81 ? 11.391 10.251 -12.872 1.00 11.26 82 GLU A O 1
ATOM 640 N N . HIS A 1 82 ? 12.184 11.636 -11.252 1.00 11.64 83 HIS A N 1
ATOM 641 C CA . HIS A 1 82 ? 12.710 10.492 -10.502 1.00 11.18 83 HIS A CA 1
ATOM 642 C C . HIS A 1 82 ? 11.600 9.526 -10.111 1.00 9.42 83 HIS A C 1
ATOM 643 O O . HIS A 1 82 ? 11.756 8.301 -10.210 1.00 9.39 83 HIS A O 1
ATOM 650 N N . LEU A 1 83 ? 10.495 10.075 -9.636 1.00 8.66 84 LEU A N 1
ATOM 651 C CA . LEU A 1 83 ? 9.363 9.255 -9.217 1.00 9.23 84 LEU A CA 1
ATOM 652 C C . LEU A 1 83 ? 8.810 8.445 -10.377 1.00 9.03 84 LEU A C 1
ATOM 653 O O . LEU A 1 83 ? 8.534 7.259 -10.269 1.00 7.67 84 LEU A O 1
ATOM 658 N N . MET A 1 84 ? 8.648 9.116 -11.527 1.00 10.08 85 MET A N 1
ATOM 659 C CA . MET A 1 84 ? 8.120 8.459 -12.738 1.00 10.64 85 MET A CA 1
ATOM 660 C C . MET A 1 84 ? 9.038 7.359 -13.235 1.00 9.02 85 MET A C 1
ATOM 661 O O . MET A 1 84 ? 8.551 6.279 -13.591 1.00 8.72 85 MET A O 1
ATOM 666 N N . VAL A 1 85 ? 10.345 7.562 -13.245 1.00 9.72 86 VAL A N 1
ATOM 667 C CA . VAL A 1 85 ? 11.284 6.534 -13.678 1.00 10.05 86 VAL A CA 1
ATOM 668 C C . VAL A 1 85 ? 11.269 5.367 -12.673 1.00 9.03 86 VAL A C 1
ATOM 669 O O . VAL A 1 85 ? 11.385 4.202 -13.016 1.00 9.16 86 VAL A O 1
ATOM 673 N N . ALA A 1 86 ? 11.119 5.688 -11.390 1.00 9.40 87 ALA A N 1
ATOM 674 C CA . ALA A 1 86 ? 11.087 4.665 -10.354 1.00 8.77 87 ALA A CA 1
ATOM 675 C C . ALA A 1 86 ? 9.917 3.724 -10.622 1.00 8.62 87 ALA A C 1
ATOM 676 O O . ALA A 1 86 ? 10.003 2.508 -10.521 1.00 8.22 87 ALA A O 1
ATOM 678 N N . LEU A 1 87 ? 8.777 4.320 -10.980 1.00 8.67 88 LEU A N 1
ATOM 679 C CA . LEU A 1 87 ? 7.566 3.539 -11.253 1.00 8.77 88 LEU A CA 1
ATOM 680 C C . LEU A 1 87 ? 7.704 2.557 -12.390 1.00 9.33 88 LEU A C 1
ATOM 681 O O . LEU A 1 87 ? 7.117 1.468 -12.346 1.00 10.48 88 LEU A O 1
ATOM 686 N N . VAL A 1 88 ? 8.466 2.879 -13.437 1.00 10.29 89 VAL A N 1
ATOM 687 C CA . VAL A 1 88 ? 8.627 1.984 -14.584 1.00 10.69 89 VAL A CA 1
ATOM 688 C C . VAL A 1 88 ? 9.815 1.042 -14.441 1.00 11.04 89 VAL A C 1
ATOM 689 O O . VAL A 1 88 ? 10.117 0.213 -15.322 1.00 12.48 89 VAL A O 1
ATOM 693 N N . THR A 1 89 ? 10.531 1.119 -13.310 1.00 9.78 90 THR A N 1
ATOM 694 C CA . THR A 1 89 ? 11.668 0.233 -13.071 1.00 9.00 90 THR A CA 1
ATOM 695 C C . THR A 1 89 ? 11.224 -1.061 -12.381 1.00 8.18 90 THR A C 1
ATOM 696 O O . THR A 1 89 ? 10.461 -1.018 -11.406 1.00 7.95 90 THR A O 1
ATOM 700 N N . PRO A 1 90 ? 11.650 -2.232 -12.837 1.00 8.27 91 PRO A N 1
ATOM 701 C CA . PRO A 1 90 ? 11.302 -3.513 -12.224 1.00 8.38 91 PRO A CA 1
ATOM 702 C C . PRO A 1 90 ? 11.750 -3.404 -10.750 1.00 8.62 91 PRO A C 1
ATOM 703 O O . PRO A 1 90 ? 12.765 -2.732 -10.442 1.00 7.58 91 PRO A O 1
ATOM 707 N N . PRO A 1 91 ? 11.005 -4.005 -9.849 1.00 8.41 92 PRO A N 1
ATOM 708 C CA . PRO A 1 91 ? 11.293 -3.935 -8.435 1.00 10.06 92 PRO A CA 1
ATOM 709 C C . PRO A 1 91 ? 12.692 -4.347 -7.988 1.00 8.88 92 PRO A C 1
ATOM 710 O O . PRO A 1 91 ? 13.241 -3.591 -7.170 1.00 9.01 92 PRO A O 1
ATOM 714 N N . ALA A 1 92 ? 13.197 -5.470 -8.477 1.00 9.23 93 ALA A N 1
ATOM 715 C CA . ALA A 1 92 ? 14.551 -5.909 -8.046 1.00 10.07 93 ALA A CA 1
ATOM 716 C C . ALA A 1 92 ? 15.609 -4.929 -8.518 1.00 10.39 93 ALA A C 1
ATOM 717 O O . ALA A 1 92 ? 16.593 -4.628 -7.838 1.00 10.07 93 ALA A O 1
ATOM 719 N N . VAL A 1 93 ? 15.421 -4.389 -9.723 1.00 9.56 94 VAL A N 1
ATOM 720 C CA . VAL A 1 93 ? 16.333 -3.413 -10.313 1.00 8.47 94 VAL A CA 1
ATOM 721 C C . VAL A 1 93 ? 16.216 -2.106 -9.571 1.00 7.71 94 VAL A C 1
ATOM 722 O O . VAL A 1 93 ? 17.198 -1.421 -9.355 1.00 11.00 94 VAL A O 1
ATOM 726 N N . PHE A 1 94 ? 15.025 -1.673 -9.157 1.00 6.51 95 PHE A N 1
ATOM 727 C CA . PHE A 1 94 ? 14.881 -0.435 -8.410 1.00 6.63 95 PHE A CA 1
ATOM 728 C C . PHE A 1 94 ? 15.672 -0.546 -7.078 1.00 6.04 95 PHE A C 1
ATOM 729 O O . PHE A 1 94 ? 16.426 0.358 -6.742 1.00 6.27 95 PHE A O 1
ATOM 737 N N . ASP A 1 95 ? 15.491 -1.642 -6.366 1.00 7.52 96 ASP A N 1
ATOM 738 C CA . ASP A 1 95 ? 16.194 -1.851 -5.092 1.00 7.76 96 ASP A CA 1
ATOM 739 C C . ASP A 1 95 ? 17.715 -1.893 -5.317 1.00 8.59 96 ASP A C 1
ATOM 740 O O . ASP A 1 95 ? 18.445 -1.278 -4.553 1.00 8.75 96 ASP A O 1
ATOM 745 N N . ALA A 1 96 ? 18.168 -2.595 -6.336 1.00 8.61 97 ALA A N 1
ATOM 746 C CA . ALA A 1 96 ? 19.605 -2.663 -6.618 1.00 9.88 97 ALA A CA 1
ATOM 747 C C . ALA A 1 96 ? 20.153 -1.269 -6.831 1.00 9.89 97 ALA A C 1
ATOM 748 O O . ALA A 1 96 ? 21.202 -0.953 -6.290 1.00 9.45 97 ALA A O 1
ATOM 750 N N . LYS A 1 97 ? 19.476 -0.438 -7.626 1.00 11.34 98 LYS A N 1
ATOM 751 C CA . LYS A 1 97 ? 19.917 0.915 -7.887 1.00 12.44 98 LYS A CA 1
ATOM 752 C C . LYS A 1 97 ? 19.877 1.778 -6.642 1.00 12.43 98 LYS A C 1
ATOM 753 O O . LYS A 1 97 ? 20.790 2.579 -6.420 1.00 12.26 98 LYS A O 1
ATOM 759 N N . GLN A 1 98 ? 18.835 1.631 -5.830 1.00 11.15 99 GLN A N 1
ATOM 760 C CA . GLN A 1 98 ? 18.744 2.434 -4.603 1.00 10.30 99 GLN A CA 1
ATOM 761 C C . GLN A 1 98 ? 19.940 2.116 -3.692 1.00 10.47 99 GLN A C 1
ATOM 762 O O . GLN A 1 98 ? 20.521 2.966 -3.034 1.00 10.84 99 GLN A O 1
ATOM 768 N N . LEU A 1 99 ? 20.320 0.850 -3.667 1.00 11.31 100 LEU A N 1
ATOM 769 C CA . LEU A 1 99 ? 21.438 0.334 -2.882 1.00 11.57 100 LEU A CA 1
ATOM 770 C C . LEU A 1 99 ? 22.725 0.928 -3.433 1.00 13.37 100 LEU A C 1
ATOM 771 O O . LEU A 1 99 ? 23.533 1.398 -2.618 1.00 13.08 100 LEU A O 1
ATOM 776 N N . LYS A 1 100 ? 22.902 0.940 -4.751 1.00 13.47 101 LYS A N 1
ATOM 777 C CA . LYS A 1 100 ? 24.123 1.529 -5.301 1.00 15.73 101 LYS A CA 1
ATOM 778 C C . LYS A 1 100 ? 24.200 3.012 -4.941 1.00 17.56 101 LYS A C 1
ATOM 779 O O . LYS A 1 100 ? 25.227 3.561 -4.543 1.00 16.35 101 LYS A O 1
ATOM 785 N N . LYS A 1 101 ? 23.036 3.649 -5.107 1.00 17.27 102 LYS A N 1
ATOM 786 C CA . LYS A 1 101 ? 22.933 5.068 -4.809 1.00 20.33 102 LYS A CA 1
ATOM 787 C C . LYS A 1 101 ? 23.264 5.387 -3.354 1.00 18.97 102 LYS A C 1
ATOM 788 O O . LYS A 1 101 ? 23.792 6.479 -3.118 1.00 17.80 102 LYS A O 1
ATOM 794 N N . SER A 1 102 ? 22.968 4.479 -2.438 1.00 18.10 103 SER A N 1
ATOM 795 C CA . SER A 1 102 ? 23.241 4.759 -1.020 1.00 20.04 103 SER A CA 1
ATOM 796 C C . SER A 1 102 ? 24.701 4.590 -0.637 1.00 21.03 103 SER A C 1
ATOM 797 O O . SER A 1 102 ? 25.128 5.013 0.432 1.00 20.64 103 SER A O 1
ATOM 800 N N . MET A 1 103 ? 25.504 4.017 -1.511 1.00 21.91 104 MET A N 1
ATOM 801 C CA . MET A 1 103 ? 26.915 3.791 -1.320 1.00 25.86 104 MET A CA 1
ATOM 802 C C . MET A 1 103 ? 27.748 4.671 -2.237 1.00 29.63 104 MET A C 1
ATOM 803 O O . MET A 1 103 ? 28.974 4.662 -2.174 1.00 31.36 104 MET A O 1
ATOM 808 N N . LYS A 1 104 ? 27.063 5.410 -3.091 1.00 34.54 105 LYS A N 1
ATOM 809 C CA . LYS A 1 104 ? 27.771 6.265 -4.029 1.00 39.55 105 LYS A CA 1
ATOM 810 C C . LYS A 1 104 ? 28.339 7.541 -3.415 1.00 41.43 105 LYS A C 1
ATOM 811 O O . LYS A 1 104 ? 27.726 8.317 -2.696 1.00 41.49 105 LYS A O 1
ATOM 817 N N . GLY A 1 105 ? 29.617 7.741 -3.754 1.00 43.90 106 GLY A N 1
ATOM 818 C CA . GLY A 1 105 ? 30.483 8.826 -3.399 1.00 45.84 106 GLY A CA 1
ATOM 819 C C . GLY A 1 105 ? 31.249 8.799 -2.088 1.00 46.23 106 GLY A C 1
ATOM 820 O O . GLY A 1 105 ? 31.595 7.766 -1.523 1.00 46.88 106 GLY A O 1
ATOM 821 N N . ALA A 1 106 ? 31.528 10.013 -1.613 1.00 46.38 107 ALA A N 1
ATOM 822 C CA . ALA A 1 106 ? 32.227 10.275 -0.358 1.00 46.28 107 ALA A CA 1
ATOM 823 C C . ALA A 1 106 ? 31.060 10.581 0.611 1.00 45.55 107 ALA A C 1
ATOM 824 O O . ALA A 1 106 ? 30.542 11.661 0.857 1.00 46.71 107 ALA A O 1
ATOM 826 N N . GLY A 1 107 ? 30.625 9.459 1.156 1.00 43.65 108 GLY A N 1
ATOM 827 C CA . GLY A 1 107 ? 29.538 9.293 2.090 1.00 40.60 108 GLY A CA 1
ATOM 828 C C . GLY A 1 107 ? 28.837 7.978 1.672 1.00 38.00 108 GLY A C 1
ATOM 829 O O . GLY A 1 107 ? 28.941 7.437 0.573 1.00 38.98 108 GLY A O 1
ATOM 830 N N . THR A 1 108 ? 28.113 7.448 2.627 1.00 34.56 109 THR A N 1
ATOM 831 C CA . THR A 1 108 ? 27.342 6.227 2.494 1.00 30.36 109 THR A CA 1
ATOM 832 C C . THR A 1 108 ? 26.034 6.575 3.204 1.00 27.21 109 THR A C 1
ATOM 833 O O . THR A 1 108 ? 26.103 7.281 4.219 1.00 27.16 109 THR A O 1
ATOM 837 N N . ASN A 1 109 ? 24.931 6.112 2.648 1.00 22.86 110 ASN A N 1
ATOM 838 C CA . ASN A 1 109 ? 23.670 6.405 3.327 1.00 19.51 110 ASN A CA 1
ATOM 839 C C . ASN A 1 109 ? 23.381 5.135 4.126 1.00 18.56 110 ASN A C 1
ATOM 840 O O . ASN A 1 109 ? 22.729 4.251 3.599 1.00 17.38 110 ASN A O 1
ATOM 845 N N . GLU A 1 110 ? 23.887 5.052 5.360 1.00 16.68 111 GLU A N 1
ATOM 846 C CA . GLU A 1 110 ? 23.679 3.891 6.203 1.00 14.28 111 GLU A CA 1
ATOM 847 C C . GLU A 1 110 ? 22.206 3.629 6.481 1.00 14.16 111 GLU A C 1
ATOM 848 O O . GLU A 1 110 ? 21.825 2.457 6.521 1.00 13.21 111 GLU A O 1
ATOM 854 N N . ASP A 1 111 ? 21.428 4.679 6.676 1.00 14.62 112 ASP A N 1
ATOM 855 C CA . ASP A 1 111 ? 19.999 4.503 6.953 1.00 15.19 112 ASP A CA 1
ATOM 856 C C . ASP A 1 111 ? 19.280 3.858 5.777 1.00 14.80 112 ASP A C 1
ATOM 857 O O . ASP A 1 111 ? 18.392 3.021 6.023 1.00 14.75 112 ASP A O 1
ATOM 862 N N . ALA A 1 112 ? 19.599 4.196 4.534 1.00 12.98 113 ALA A N 1
ATOM 863 C CA . ALA A 1 112 ? 18.955 3.584 3.375 1.00 12.41 113 ALA A CA 1
ATOM 864 C C . ALA A 1 112 ? 19.345 2.107 3.254 1.00 12.76 113 ALA A C 1
ATOM 865 O O . ALA A 1 112 ? 18.583 1.213 2.894 1.00 10.97 113 ALA A O 1
ATOM 867 N N . LEU A 1 113 ? 20.615 1.800 3.548 1.00 11.52 114 LEU A N 1
ATOM 868 C CA . LEU A 1 113 ? 21.119 0.441 3.490 1.00 11.66 114 LEU A CA 1
ATOM 869 C C . LEU A 1 113 ? 20.364 -0.407 4.533 1.00 10.10 114 LEU A C 1
ATOM 870 O O . LEU A 1 113 ? 19.918 -1.523 4.280 1.00 8.83 114 LEU A O 1
ATOM 875 N N . ILE A 1 114 ? 20.245 0.183 5.730 1.00 9.99 115 ILE A N 1
ATOM 876 C CA . ILE A 1 114 ? 19.559 -0.496 6.836 1.00 8.90 115 ILE A CA 1
ATOM 877 C C . ILE A 1 114 ? 18.109 -0.789 6.445 1.00 8.76 115 ILE A C 1
ATOM 878 O O . ILE A 1 114 ? 17.591 -1.893 6.546 1.00 8.23 115 ILE A O 1
ATOM 883 N N . GLU A 1 115 ? 17.470 0.283 5.995 1.00 9.92 116 GLU A N 1
ATOM 884 C CA . GLU A 1 115 ? 16.055 0.173 5.563 1.00 9.73 116 GLU A CA 1
ATOM 885 C C . GLU A 1 115 ? 15.760 -0.938 4.573 1.00 8.65 116 GLU A C 1
ATOM 886 O O . GLU A 1 115 ? 14.857 -1.739 4.770 1.00 7.86 116 GLU A O 1
ATOM 892 N N . ILE A 1 116 ? 16.521 -0.984 3.486 1.00 7.01 117 ILE A N 1
ATOM 893 C CA . ILE A 1 116 ? 16.322 -1.967 2.455 1.00 8.81 117 ILE A CA 1
ATOM 894 C C . ILE A 1 116 ? 16.719 -3.363 2.842 1.00 9.90 117 ILE A C 1
ATOM 895 O O . ILE A 1 116 ? 15.960 -4.301 2.622 1.00 10.37 117 ILE A O 1
ATOM 900 N N . LEU A 1 117 ? 17.933 -3.484 3.401 1.00 10.24 118 LEU A N 1
ATOM 901 C CA . LEU A 1 117 ? 18.382 -4.826 3.754 1.00 10.87 118 LEU A CA 1
ATOM 902 C C . LEU A 1 117 ? 17.604 -5.471 4.892 1.00 9.97 118 LEU A C 1
ATOM 903 O O . LEU A 1 117 ? 17.691 -6.717 4.980 1.00 9.57 118 LEU A O 1
ATOM 908 N N . THR A 1 118 ? 16.914 -4.658 5.684 1.00 9.04 119 THR A N 1
ATOM 909 C CA . THR A 1 118 ? 16.171 -5.280 6.787 1.00 9.61 119 THR A CA 1
ATOM 910 C C . THR A 1 118 ? 14.729 -5.575 6.393 1.00 10.42 119 THR A C 1
ATOM 911 O O . THR A 1 118 ? 14.155 -6.510 6.952 1.00 12.09 119 THR A O 1
ATOM 915 N N . THR A 1 119 ? 14.185 -4.812 5.454 1.00 9.22 120 THR A N 1
ATOM 916 C CA . THR A 1 119 ? 12.782 -5.051 5.081 1.00 10.94 120 THR A CA 1
ATOM 917 C C . THR A 1 119 ? 12.545 -6.013 3.937 1.00 12.81 120 THR A C 1
ATOM 918 O O . THR A 1 119 ? 11.396 -6.458 3.760 1.00 17.00 120 THR A O 1
ATOM 922 N N . ARG A 1 120 ? 13.546 -6.358 3.166 1.00 11.70 121 ARG A N 1
ATOM 923 C CA . ARG A 1 120 ? 13.382 -7.274 2.047 1.00 12.63 121 ARG A CA 1
ATOM 924 C C . ARG A 1 120 ? 13.458 -8.710 2.521 1.00 13.32 121 ARG A C 1
ATOM 925 O O . ARG A 1 120 ? 14.219 -9.019 3.446 1.00 14.22 121 ARG A O 1
ATOM 933 N N . THR A 1 121 ? 12.692 -9.587 1.896 1.00 13.45 122 THR A N 1
ATOM 934 C CA . THR A 1 121 ? 12.732 -11.007 2.270 1.00 14.87 122 THR A CA 1
ATOM 935 C C . THR A 1 121 ? 13.952 -11.665 1.627 1.00 14.01 122 THR A C 1
ATOM 936 O O . THR A 1 121 ? 14.566 -11.061 0.769 1.00 12.63 122 THR A O 1
ATOM 940 N N . SER A 1 122 ? 14.310 -12.888 1.995 1.00 16.44 123 SER A N 1
ATOM 941 C CA . SER A 1 122 ? 15.443 -13.591 1.436 1.00 17.44 123 SER A CA 1
ATOM 942 C C . SER A 1 122 ? 15.270 -13.745 -0.075 1.00 17.99 123 SER A C 1
ATOM 943 O O . SER A 1 122 ? 16.209 -13.576 -0.848 1.00 15.74 123 SER A O 1
ATOM 946 N N . ARG A 1 123 ? 14.032 -14.078 -0.444 1.00 18.96 124 ARG A N 1
ATOM 947 C CA . ARG A 1 123 ? 13.742 -14.268 -1.871 1.00 18.93 124 ARG A CA 1
ATOM 948 C C . ARG A 1 123 ? 13.960 -12.984 -2.648 1.00 16.26 124 ARG A C 1
ATOM 949 O O . ARG A 1 123 ? 14.596 -13.073 -3.686 1.00 14.60 124 ARG A O 1
ATOM 957 N N . GLN A 1 124 ? 13.459 -11.864 -2.166 1.00 14.12 125 GLN A N 1
ATOM 958 C CA . GLN A 1 124 ? 13.660 -10.580 -2.810 1.00 13.37 125 GLN A CA 1
ATOM 959 C C . GLN A 1 124 ? 15.157 -10.219 -2.839 1.00 13.89 125 GLN A C 1
ATOM 960 O O . GLN A 1 124 ? 15.713 -9.665 -3.778 1.00 12.87 125 GLN A O 1
ATOM 966 N N . MET A 1 125 ? 15.867 -10.567 -1.746 1.00 13.54 126 MET A N 1
ATOM 967 C CA . MET A 1 125 ? 17.310 -10.294 -1.651 1.00 14.73 126 MET A CA 1
ATOM 968 C C . MET A 1 125 ? 18.074 -11.070 -2.715 1.00 13.42 126 MET A C 1
ATOM 969 O O . MET A 1 125 ? 19.020 -10.543 -3.303 1.00 14.27 126 MET A O 1
ATOM 974 N N . LYS A 1 126 ? 17.704 -12.302 -2.989 1.00 14.26 127 LYS A N 1
ATOM 975 C CA . LYS A 1 126 ? 18.379 -13.098 -4.020 1.00 15.20 127 LYS A CA 1
ATOM 976 C C . LYS A 1 126 ? 18.158 -12.421 -5.370 1.00 15.15 127 LYS A C 1
ATOM 977 O O . LYS A 1 126 ? 19.045 -12.344 -6.204 1.00 15.01 127 LYS A O 1
ATOM 983 N N . ASP A 1 127 ? 16.952 -11.905 -5.581 1.00 14.50 128 ASP A N 1
ATOM 984 C CA . ASP A 1 127 ? 16.607 -11.213 -6.822 1.00 14.14 128 ASP A CA 1
ATOM 985 C C . ASP A 1 127 ? 17.385 -9.912 -6.983 1.00 11.35 128 ASP A C 1
ATOM 986 O O . ASP A 1 127 ? 17.885 -9.523 -8.027 1.00 10.09 128 ASP A O 1
ATOM 991 N N . ILE A 1 128 ? 17.459 -9.210 -5.854 1.00 10.26 129 ILE A N 1
ATOM 992 C CA . ILE A 1 128 ? 18.190 -7.946 -5.841 1.00 9.36 129 ILE A CA 1
ATOM 993 C C . ILE A 1 128 ? 19.669 -8.209 -6.131 1.00 11.75 129 ILE A C 1
ATOM 994 O O . ILE A 1 128 ? 20.283 -7.433 -6.862 1.00 11.32 129 ILE A O 1
ATOM 999 N N . SER A 1 129 ? 20.263 -9.263 -5.590 1.00 12.27 130 SER A N 1
ATOM 1000 C CA . SER A 1 129 ? 21.667 -9.566 -5.820 1.00 13.85 130 SER A CA 1
ATOM 1001 C C . SER A 1 129 ? 21.935 -9.816 -7.297 1.00 14.08 130 SER A C 1
ATOM 1002 O O . SER A 1 129 ? 22.920 -9.352 -7.847 1.00 13.25 130 SER A O 1
ATOM 1005 N N . GLN A 1 130 ? 21.012 -10.582 -7.881 1.00 14.65 131 GLN A N 1
ATOM 1006 C CA . GLN A 1 130 ? 21.125 -10.901 -9.297 1.00 15.71 131 GLN A CA 1
ATOM 1007 C C . GLN A 1 130 ? 21.019 -9.633 -10.125 1.00 14.46 131 GLN A C 1
ATOM 1008 O O . GLN A 1 130 ? 21.824 -9.398 -11.030 1.00 14.45 131 GLN A O 1
ATOM 1014 N N . ALA A 1 131 ? 20.061 -8.741 -9.850 1.00 13.01 132 ALA A N 1
ATOM 1015 C CA . ALA A 1 131 ? 19.859 -7.498 -10.564 1.00 11.54 132 ALA A CA 1
ATOM 1016 C C . ALA A 1 131 ? 21.063 -6.584 -10.418 1.00 11.94 132 ALA A C 1
ATOM 1017 O O . ALA A 1 131 ? 21.496 -5.915 -11.356 1.00 12.64 132 ALA A O 1
ATOM 1019 N N . TYR A 1 132 ? 21.594 -6.563 -9.191 1.00 11.46 133 TYR A N 1
ATOM 1020 C CA . TYR A 1 132 ? 22.767 -5.718 -8.904 1.00 12.88 133 TYR A CA 1
ATOM 1021 C C . TYR A 1 132 ? 23.914 -6.116 -9.842 1.00 13.48 133 TYR A C 1
ATOM 1022 O O . TYR A 1 132 ? 24.542 -5.268 -10.473 1.00 14.35 133 TYR A O 1
ATOM 1031 N N . TYR A 1 133 ? 24.156 -7.409 -9.913 1.00 14.85 134 TYR A N 1
ATOM 1032 C CA . TYR A 1 133 ? 25.192 -7.935 -10.759 1.00 19.05 134 TYR A CA 1
ATOM 1033 C C . TYR A 1 133 ? 24.932 -7.563 -12.214 1.00 19.56 134 TYR A C 1
ATOM 1034 O O . TYR A 1 133 ? 25.789 -7.115 -12.955 1.00 19.47 134 TYR A O 1
ATOM 1043 N N . THR A 1 134 ? 23.681 -7.788 -12.633 1.00 19.56 135 THR A N 1
ATOM 1044 C CA . THR A 1 134 ? 23.341 -7.464 -14.021 1.00 19.94 135 THR A CA 1
ATOM 1045 C C . THR A 1 134 ? 23.585 -6.007 -14.358 1.00 19.03 135 THR A C 1
ATOM 1046 O O . THR A 1 134 ? 24.159 -5.710 -15.414 1.00 19.60 135 THR A O 1
ATOM 1050 N N . VAL A 1 135 ? 23.120 -5.115 -13.490 1.00 17.23 136 VAL A N 1
ATOM 1051 C CA . VAL A 1 135 ? 23.276 -3.694 -13.736 1.00 17.76 136 VAL A CA 1
ATOM 1052 C C . VAL A 1 135 ? 24.693 -3.216 -13.442 1.00 18.68 136 VAL A C 1
ATOM 1053 O O . VAL A 1 135 ? 25.142 -2.421 -14.271 1.00 19.61 136 VAL A O 1
ATOM 1057 N N . TYR A 1 136 ? 25.341 -3.675 -12.376 1.00 18.01 137 TYR A N 1
ATOM 1058 C CA . TYR A 1 136 ? 26.691 -3.176 -12.104 1.00 19.11 137 TYR A CA 1
ATOM 1059 C C . TYR A 1 136 ? 27.854 -4.065 -12.476 1.00 19.41 137 TYR A C 1
ATOM 1060 O O . TYR A 1 136 ? 28.983 -3.557 -12.527 1.00 19.82 137 TYR A O 1
ATOM 1069 N N . LYS A 1 137 ? 27.599 -5.336 -12.727 1.00 20.00 138 LYS A N 1
ATOM 1070 C CA . LYS A 1 137 ? 28.615 -6.302 -13.085 1.00 20.27 138 LYS A CA 1
ATOM 1071 C C . LYS A 1 137 ? 29.584 -6.530 -11.928 1.00 21.42 138 LYS A C 1
ATOM 1072 O O . LYS A 1 137 ? 30.735 -6.903 -12.141 1.00 20.63 138 LYS A O 1
ATOM 1078 N N . LYS A 1 138 ? 29.102 -6.316 -10.713 1.00 21.42 139 LYS A N 1
ATOM 1079 C CA . LYS A 1 138 ? 29.866 -6.510 -9.502 1.00 21.37 139 LYS A CA 1
ATOM 1080 C C . LYS A 1 138 ? 28.831 -7.007 -8.468 1.00 19.99 139 LYS A C 1
ATOM 1081 O O . LYS A 1 138 ? 27.682 -6.617 -8.608 1.00 17.72 139 LYS A O 1
ATOM 1087 N N . SER A 1 139 ? 29.311 -7.792 -7.514 1.00 18.54 140 SER A N 1
ATOM 1088 C CA . SER A 1 139 ? 28.300 -8.233 -6.545 1.00 18.71 140 SER A CA 1
ATOM 1089 C C . SER A 1 139 ? 28.030 -7.112 -5.535 1.00 18.16 140 SER A C 1
ATOM 1090 O O . SER A 1 139 ? 28.832 -6.212 -5.264 1.00 16.78 140 SER A O 1
ATOM 1093 N N . LEU A 1 140 ? 26.827 -7.169 -4.960 1.00 16.68 141 LEU A N 1
ATOM 1094 C CA . LEU A 1 140 ? 26.355 -6.233 -3.950 1.00 15.79 141 LEU A CA 1
ATOM 1095 C C . LEU A 1 140 ? 27.323 -6.323 -2.754 1.00 16.01 141 LEU A C 1
ATOM 1096 O O . LEU A 1 140 ? 27.732 -5.320 -2.198 1.00 15.25 141 LEU A O 1
ATOM 1101 N N . GLY A 1 141 ? 27.691 -7.558 -2.388 1.00 17.22 142 GLY A N 1
ATOM 1102 C CA . GLY A 1 141 ? 28.609 -7.859 -1.299 1.00 17.23 142 GLY A CA 1
ATOM 1103 C C . GLY A 1 141 ? 29.931 -7.119 -1.506 1.00 17.31 142 GLY A C 1
ATOM 1104 O O . GLY A 1 141 ? 30.444 -6.529 -0.568 1.00 17.78 142 GLY A O 1
ATOM 1105 N N . ASP A 1 142 ? 30.521 -7.108 -2.691 1.00 18.24 143 ASP A N 1
ATOM 1106 C CA . ASP A 1 142 ? 31.767 -6.405 -2.916 1.00 19.69 143 ASP A CA 1
ATOM 1107 C C . ASP A 1 142 ? 31.641 -4.919 -2.621 1.00 19.42 143 ASP A C 1
ATOM 1108 O O . ASP A 1 142 ? 32.539 -4.316 -2.055 1.00 19.39 143 ASP A O 1
ATOM 1113 N N . ASP A 1 143 ? 30.540 -4.326 -3.042 1.00 17.79 144 ASP A N 1
ATOM 1114 C CA . ASP A 1 143 ? 30.292 -2.915 -2.845 1.00 17.50 144 ASP A CA 1
ATOM 1115 C C . ASP A 1 143 ? 30.078 -2.623 -1.364 1.00 16.15 144 ASP A C 1
ATOM 1116 O O . ASP A 1 143 ? 30.580 -1.633 -0.823 1.00 15.10 144 ASP A O 1
ATOM 1121 N N . ILE A 1 144 ? 29.320 -3.502 -0.718 1.00 14.71 145 ILE A N 1
ATOM 1122 C CA . ILE A 1 144 ? 29.046 -3.280 0.704 1.00 15.68 145 ILE A CA 1
ATOM 1123 C C . ILE A 1 144 ? 30.378 -3.329 1.452 1.00 17.12 145 ILE A C 1
ATOM 1124 O O . ILE A 1 144 ? 30.666 -2.440 2.250 1.00 17.32 145 ILE A O 1
ATOM 1129 N N . SER A 1 145 ? 31.131 -4.367 1.145 1.00 18.16 146 SER A N 1
ATOM 1130 C CA . SER A 1 145 ? 32.440 -4.592 1.755 1.00 19.51 146 SER A CA 1
ATOM 1131 C C . SER A 1 145 ? 33.354 -3.378 1.733 1.00 20.51 146 SER A C 1
ATOM 1132 O O . SER A 1 145 ? 34.074 -3.079 2.693 1.00 21.08 146 SER A O 1
ATOM 1135 N N . SER A 1 146 ? 33.322 -2.668 0.609 1.00 20.31 147 SER A N 1
ATOM 1136 C CA . SER A 1 146 ? 34.137 -1.493 0.426 1.00 21.93 147 SER A CA 1
ATOM 1137 C C . SER A 1 146 ? 33.566 -0.212 0.974 1.00 21.65 147 SER A C 1
ATOM 1138 O O . SER A 1 146 ? 34.379 0.716 1.155 1.00 22.27 147 SER A O 1
ATOM 1141 N N . GLU A 1 147 ? 32.269 -0.088 1.255 1.00 19.75 148 GLU A N 1
ATOM 1142 C CA . GLU A 1 147 ? 31.765 1.181 1.759 1.00 19.93 148 GLU A CA 1
ATOM 1143 C C . GLU A 1 147 ? 31.375 1.188 3.228 1.00 20.54 148 GLU A C 1
ATOM 1144 O O . GLU A 1 147 ? 30.866 2.174 3.763 1.00 21.64 148 GLU A O 1
ATOM 1150 N N . THR A 1 148 ? 31.607 0.082 3.898 1.00 19.96 149 THR A N 1
ATOM 1151 C CA . THR A 1 148 ? 31.283 -0.053 5.301 1.00 19.35 149 THR A CA 1
ATOM 1152 C C . THR A 1 148 ? 32.405 -0.876 5.933 1.00 19.33 149 THR A C 1
ATOM 1153 O O . THR A 1 148 ? 33.253 -1.461 5.248 1.00 19.42 149 THR A O 1
ATOM 1157 N N . SER A 1 149 ? 32.380 -0.902 7.261 1.00 20.54 150 SER A N 1
ATOM 1158 C CA . SER A 1 149 ? 33.386 -1.674 7.986 1.00 20.45 150 SER A CA 1
ATOM 1159 C C . SER A 1 149 ? 32.855 -2.075 9.366 1.00 19.73 150 SER A C 1
ATOM 1160 O O . SER A 1 149 ? 31.731 -1.725 9.715 1.00 19.69 150 SER A O 1
ATOM 1163 N N . GLY A 1 150 ? 33.704 -2.786 10.109 1.00 19.10 151 GLY A N 1
ATOM 1164 C CA . GLY A 1 150 ? 33.368 -3.221 11.435 1.00 16.86 151 GLY A CA 1
ATOM 1165 C C . GLY A 1 150 ? 32.213 -4.206 11.401 1.00 16.35 151 GLY A C 1
ATOM 1166 O O . GLY A 1 150 ? 31.904 -4.894 10.423 1.00 16.68 151 GLY A O 1
ATOM 1167 N N . ASP A 1 151 ? 31.570 -4.252 12.555 1.00 14.82 152 ASP A N 1
ATOM 1168 C CA . ASP A 1 151 ? 30.437 -5.148 12.751 1.00 14.89 152 ASP A CA 1
ATOM 1169 C C . ASP A 1 151 ? 29.297 -4.764 11.808 1.00 13.27 152 ASP A C 1
ATOM 1170 O O . ASP A 1 151 ? 28.604 -5.677 11.368 1.00 14.07 152 ASP A O 1
ATOM 1175 N N . PHE A 1 152 ? 29.152 -3.491 11.543 1.00 13.32 153 PHE A N 1
ATOM 1176 C CA . PHE A 1 152 ? 28.082 -3.050 10.624 1.00 14.44 153 PHE A CA 1
ATOM 1177 C C . PHE A 1 152 ? 28.278 -3.761 9.275 1.00 14.54 153 PHE A C 1
ATOM 1178 O O . PHE A 1 152 ? 27.371 -4.377 8.694 1.00 12.81 153 PHE A O 1
ATOM 1186 N N . ARG A 1 153 ? 29.510 -3.705 8.774 1.00 13.95 154 ARG A N 1
ATOM 1187 C CA . ARG A 1 153 ? 29.830 -4.353 7.512 1.00 14.27 154 ARG A CA 1
ATOM 1188 C C . ARG A 1 153 ? 29.504 -5.834 7.518 1.00 13.92 154 ARG A C 1
ATOM 1189 O O . ARG A 1 153 ? 28.866 -6.359 6.598 1.00 12.30 154 ARG A O 1
ATOM 1197 N N . LYS A 1 154 ? 29.958 -6.547 8.546 1.00 14.05 155 LYS A N 1
ATOM 1198 C CA . LYS A 1 154 ? 29.707 -7.975 8.619 1.00 13.51 155 LYS A CA 1
ATOM 1199 C C . LYS A 1 154 ? 28.217 -8.298 8.671 1.00 12.09 155 LYS A C 1
ATOM 1200 O O . LYS A 1 154 ? 27.840 -9.301 8.054 1.00 12.18 155 LYS A O 1
ATOM 1206 N N . ALA A 1 155 ? 27.415 -7.533 9.389 1.00 10.45 156 ALA A N 1
ATOM 1207 C CA . ALA A 1 155 ? 25.982 -7.831 9.453 1.00 10.71 156 ALA A CA 1
ATOM 1208 C C . ALA A 1 155 ? 25.311 -7.547 8.087 1.00 10.25 156 ALA A C 1
ATOM 1209 O O . ALA A 1 155 ? 24.473 -8.346 7.675 1.00 11.10 156 ALA A O 1
ATOM 1211 N N . LEU A 1 156 ? 25.687 -6.465 7.433 1.00 10.46 157 LEU A N 1
ATOM 1212 C CA . LEU A 1 156 ? 25.112 -6.141 6.122 1.00 11.63 157 LEU A CA 1
ATOM 1213 C C . LEU A 1 156 ? 25.465 -7.249 5.129 1.00 11.41 157 LEU A C 1
ATOM 1214 O O . LEU A 1 156 ? 24.596 -7.647 4.346 1.00 11.87 157 LEU A O 1
ATOM 1219 N N . LEU A 1 157 ? 26.696 -7.745 5.163 1.00 10.62 158 LEU A N 1
ATOM 1220 C CA . LEU A 1 157 ? 27.137 -8.815 4.289 1.00 11.28 158 LEU A CA 1
ATOM 1221 C C . LEU A 1 157 ? 26.318 -10.059 4.592 1.00 12.28 158 LEU A C 1
ATOM 1222 O O . LEU A 1 157 ? 26.020 -10.750 3.611 1.00 14.09 158 LEU A O 1
ATOM 1227 N N . THR A 1 158 ? 25.984 -10.317 5.851 1.00 12.43 159 THR A N 1
ATOM 1228 C CA . THR A 1 158 ? 25.185 -11.528 6.100 1.00 14.20 159 THR A CA 1
ATOM 1229 C C . THR A 1 158 ? 23.790 -11.334 5.516 1.00 14.09 159 THR A C 1
ATOM 1230 O O . THR A 1 158 ? 23.270 -12.237 4.853 1.00 14.35 159 THR A O 1
ATOM 1234 N N . LEU A 1 159 ? 23.157 -10.183 5.712 1.00 13.77 160 LEU A N 1
ATOM 1235 C CA . LEU A 1 159 ? 21.824 -9.947 5.161 1.00 12.78 160 LEU A CA 1
ATOM 1236 C C . LEU A 1 159 ? 21.776 -9.957 3.639 1.00 14.67 160 LEU A C 1
ATOM 1237 O O . LEU A 1 159 ? 20.825 -10.440 3.042 1.00 15.03 160 LEU A O 1
ATOM 1242 N N . ALA A 1 160 ? 22.769 -9.402 2.966 1.00 15.53 161 ALA A N 1
ATOM 1243 C CA . ALA A 1 160 ? 22.850 -9.331 1.517 1.00 17.67 161 ALA A CA 1
ATOM 1244 C C . ALA A 1 160 ? 22.952 -10.722 0.909 1.00 19.67 161 ALA A C 1
ATOM 1245 O O . ALA A 1 160 ? 22.724 -10.884 -0.283 1.00 20.57 161 ALA A O 1
ATOM 1247 N N . ASP A 1 161 ? 23.292 -11.738 1.692 1.00 21.08 162 ASP A N 1
ATOM 1248 C CA . ASP A 1 161 ? 23.391 -13.078 1.157 1.00 22.98 162 ASP A CA 1
ATOM 1249 C C . ASP A 1 161 ? 22.017 -13.709 1.019 1.00 21.43 162 ASP A C 1
ATOM 1250 O O . ASP A 1 161 ? 21.935 -14.746 0.368 1.00 21.10 162 ASP A O 1
ATOM 1255 N N . GLY A 1 162 ? 21.038 -13.084 1.633 1.00 20.63 163 GLY A N 1
ATOM 1256 C CA . GLY A 1 162 ? 19.674 -13.586 1.577 1.00 21.61 163 GLY A CA 1
ATOM 1257 C C . GLY A 1 162 ? 19.578 -14.997 2.123 1.00 23.00 163 GLY A C 1
ATOM 1258 O O . GLY A 1 162 ? 18.781 -15.781 1.605 1.00 23.43 163 GLY A O 1
ATOM 1259 N N . ARG A 1 163 ? 20.366 -15.310 3.154 1.00 25.11 164 ARG A N 1
ATOM 1260 C CA . ARG A 1 163 ? 20.313 -16.669 3.715 1.00 27.14 164 ARG A CA 1
ATOM 1261 C C . ARG A 1 163 ? 19.398 -16.802 4.930 1.00 24.92 164 ARG A C 1
ATOM 1262 O O . ARG A 1 163 ? 19.379 -17.892 5.525 1.00 24.98 164 ARG A O 1
ATOM 1270 N N . ARG A 1 164 ? 18.647 -15.782 5.321 1.00 22.29 165 ARG A N 1
ATOM 1271 C CA . ARG A 1 164 ? 17.760 -15.904 6.476 1.00 19.87 165 ARG A CA 1
ATOM 1272 C C . ARG A 1 164 ? 16.852 -17.110 6.275 1.00 21.76 165 ARG A C 1
ATOM 1273 O O . ARG A 1 164 ? 16.380 -17.326 5.162 1.00 21.75 165 ARG A O 1
ATOM 1281 N N . ASP A 1 165 ? 16.613 -17.879 7.313 1.00 22.79 166 ASP A N 1
ATOM 1282 C CA . ASP A 1 165 ? 15.757 -19.049 7.236 1.00 25.65 166 ASP A CA 1
ATOM 1283 C C . ASP A 1 165 ? 14.344 -18.635 6.810 1.00 26.40 166 ASP A C 1
ATOM 1284 O O . ASP A 1 165 ? 13.712 -17.739 7.352 1.00 23.88 166 ASP A O 1
ATOM 1289 N N . GLU A 1 166 ? 13.850 -19.339 5.791 1.00 29.25 167 GLU A N 1
ATOM 1290 C CA . GLU A 1 166 ? 12.521 -19.081 5.259 1.00 32.88 167 GLU A CA 1
ATOM 1291 C C . GLU A 1 166 ? 11.503 -20.085 5.779 1.00 33.80 167 GLU A C 1
ATOM 1292 O O . GLU A 1 166 ? 10.318 -19.922 5.468 1.00 36.21 167 GLU A O 1
ATOM 1298 N N . SER A 1 167 ? 11.904 -21.098 6.537 1.00 33.70 168 SER A N 1
ATOM 1299 C CA . SER A 1 167 ? 10.910 -22.055 7.015 1.00 32.03 168 SER A CA 1
ATOM 1300 C C . SER A 1 167 ? 9.731 -21.416 7.742 1.00 29.41 168 SER A C 1
ATOM 1301 O O . SER A 1 167 ? 9.782 -20.323 8.271 1.00 26.43 168 SER A O 1
ATOM 1304 N N . LEU A 1 168 ? 8.644 -22.188 7.757 1.00 28.44 169 LEU A N 1
ATOM 1305 C CA . LEU A 1 168 ? 7.389 -21.859 8.406 1.00 28.82 169 LEU A CA 1
ATOM 1306 C C . LEU A 1 168 ? 7.367 -22.552 9.789 1.00 27.68 169 LEU A C 1
ATOM 1307 O O . LEU A 1 168 ? 6.544 -22.258 10.650 1.00 26.04 169 LEU A O 1
ATOM 1312 N N . LYS A 1 169 ? 8.304 -23.487 9.963 1.00 26.83 170 LYS A N 1
ATOM 1313 C CA . LYS A 1 169 ? 8.391 -24.201 11.224 1.00 27.90 170 LYS A CA 1
ATOM 1314 C C . LYS A 1 169 ? 9.222 -23.408 12.240 1.00 27.59 170 LYS A C 1
ATOM 1315 O O . LYS A 1 169 ? 10.100 -22.607 11.923 1.00 27.74 170 LYS A O 1
ATOM 1321 N N . VAL A 1 170 ? 8.925 -23.662 13.499 1.00 27.35 171 VAL A N 1
ATOM 1322 C CA . VAL A 1 170 ? 9.663 -22.990 14.570 1.00 27.82 171 VAL A CA 1
ATOM 1323 C C . VAL A 1 170 ? 10.227 -24.147 15.409 1.00 28.88 171 VAL A C 1
ATOM 1324 O O . VAL A 1 170 ? 9.769 -25.286 15.283 1.00 28.27 171 VAL A O 1
ATOM 1328 N N . ASP A 1 171 ? 11.209 -23.805 16.229 1.00 29.01 172 ASP A N 1
ATOM 1329 C CA . ASP A 1 171 ? 11.855 -24.796 17.106 1.00 28.68 172 ASP A CA 1
ATOM 1330 C C . ASP A 1 171 ? 11.934 -24.157 18.488 1.00 29.70 172 ASP A C 1
ATOM 1331 O O . ASP A 1 171 ? 12.759 -23.243 18.669 1.00 29.15 172 ASP A O 1
ATOM 1336 N N . GLU A 1 172 ? 11.089 -24.564 19.433 1.00 29.60 173 GLU A N 1
ATOM 1337 C CA . GLU A 1 172 ? 11.133 -23.946 20.762 1.00 30.83 173 GLU A CA 1
ATOM 1338 C C . GLU A 1 172 ? 12.475 -24.240 21.429 1.00 30.30 173 GLU A C 1
ATOM 1339 O O . GLU A 1 172 ? 13.031 -23.444 22.181 1.00 29.91 173 GLU A O 1
ATOM 1345 N N . HIS A 1 173 ? 13.004 -25.414 21.120 1.00 30.27 174 HIS A N 1
ATOM 1346 C CA . HIS A 1 173 ? 14.290 -25.806 21.670 1.00 30.47 174 HIS A CA 1
ATOM 1347 C C . HIS A 1 173 ? 15.342 -24.792 21.197 1.00 28.71 174 HIS A C 1
ATOM 1348 O O . HIS A 1 173 ? 16.153 -24.263 21.973 1.00 28.20 174 HIS A O 1
ATOM 1355 N N . LEU A 1 174 ? 15.306 -24.521 19.891 1.00 25.60 175 LEU A N 1
ATOM 1356 C CA . LEU A 1 174 ? 16.257 -23.577 19.319 1.00 23.14 175 LEU A CA 1
ATOM 1357 C C . LEU A 1 174 ? 16.107 -22.171 19.871 1.00 21.73 175 LEU A C 1
ATOM 1358 O O . LEU A 1 174 ? 17.126 -21.505 20.103 1.00 21.65 175 LEU A O 1
ATOM 1363 N N . ALA A 1 175 ? 14.897 -21.703 20.103 1.00 20.52 176 ALA A N 1
ATOM 1364 C CA . ALA A 1 175 ? 14.653 -20.375 20.629 1.00 20.00 176 ALA A CA 1
ATOM 1365 C C . ALA A 1 175 ? 15.261 -20.191 22.016 1.00 21.70 176 ALA A C 1
ATOM 1366 O O . ALA A 1 175 ? 15.758 -19.124 22.366 1.00 21.33 176 ALA A O 1
ATOM 1368 N N . LYS A 1 176 ? 15.202 -21.249 22.829 1.00 22.97 177 LYS A N 1
ATOM 1369 C CA . LYS A 1 176 ? 15.759 -21.161 24.174 1.00 24.24 177 LYS A CA 1
ATOM 1370 C C . LYS A 1 176 ? 17.284 -21.149 24.124 1.00 21.81 177 LYS A C 1
ATOM 1371 O O . LYS A 1 176 ? 17.852 -20.376 24.883 1.00 22.14 177 LYS A O 1
ATOM 1377 N N . GLN A 1 177 ? 17.868 -21.971 23.273 1.00 20.18 178 GLN A N 1
ATOM 1378 C CA . GLN A 1 177 ? 19.304 -22.008 23.175 1.00 20.84 178 GLN A CA 1
ATOM 1379 C C . GLN A 1 177 ? 19.823 -20.675 22.631 1.00 20.27 178 GLN A C 1
ATOM 1380 O O . GLN A 1 177 ? 20.846 -20.180 23.061 1.00 19.78 178 GLN A O 1
ATOM 1386 N N . ASP A 1 178 ? 19.082 -20.150 21.659 1.00 17.83 179 ASP A N 1
ATOM 1387 C CA . ASP A 1 178 ? 19.526 -18.888 21.091 1.00 17.73 179 ASP A CA 1
ATOM 1388 C C . ASP A 1 178 ? 19.357 -17.764 22.102 1.00 15.83 179 ASP A C 1
ATOM 1389 O O . ASP A 1 178 ? 20.186 -16.867 22.185 1.00 15.65 179 ASP A O 1
ATOM 1394 N N . ALA A 1 179 ? 18.273 -17.773 22.868 1.00 16.49 180 ALA A N 1
ATOM 1395 C CA . ALA A 1 179 ? 18.053 -16.693 23.841 1.00 17.62 180 ALA A CA 1
ATOM 1396 C C . ALA A 1 179 ? 19.156 -16.717 24.912 1.00 19.68 180 ALA A C 1
ATOM 1397 O O . ALA A 1 179 ? 19.554 -15.672 25.417 1.00 19.05 180 ALA A O 1
ATOM 1399 N N . GLN A 1 180 ? 19.630 -17.911 25.257 1.00 21.54 181 GLN A N 1
ATOM 1400 C CA . GLN A 1 180 ? 20.677 -18.152 26.230 1.00 22.42 181 GLN A CA 1
ATOM 1401 C C . GLN A 1 180 ? 22.002 -17.640 25.638 1.00 22.48 181 GLN A C 1
ATOM 1402 O O . GLN A 1 180 ? 22.816 -17.009 26.316 1.00 21.77 181 GLN A O 1
ATOM 1408 N N . ILE A 1 181 ? 22.197 -17.924 24.355 1.00 20.60 182 ILE A N 1
ATOM 1409 C CA . ILE A 1 181 ? 23.399 -17.477 23.666 1.00 21.01 182 ILE A CA 1
ATOM 1410 C C . ILE A 1 181 ? 23.445 -15.943 23.636 1.00 20.65 182 ILE A C 1
ATOM 1411 O O . ILE A 1 181 ? 24.494 -15.333 23.906 1.00 20.28 182 ILE A O 1
ATOM 1416 N N . LEU A 1 182 ? 22.327 -15.294 23.310 1.00 18.35 183 LEU A N 1
ATOM 1417 C CA . LEU A 1 182 ? 22.319 -13.842 23.253 1.00 18.01 183 LEU A CA 1
ATOM 1418 C C . LEU A 1 182 ? 22.612 -13.227 24.625 1.00 18.37 183 LEU A C 1
ATOM 1419 O O . LEU A 1 182 ? 23.287 -12.207 24.758 1.00 16.44 183 LEU A O 1
ATOM 1424 N N . TYR A 1 183 ? 22.043 -13.897 25.636 1.00 18.22 184 TYR A N 1
ATOM 1425 C CA . TYR A 1 183 ? 22.217 -13.432 27.017 1.00 19.37 184 TYR A CA 1
ATOM 1426 C C . TYR A 1 183 ? 23.692 -13.484 27.419 1.00 17.26 184 TYR A C 1
ATOM 1427 O O . TYR A 1 183 ? 24.284 -12.546 27.929 1.00 16.50 184 TYR A O 1
ATOM 1436 N N . LYS A 1 184 ? 24.305 -14.618 27.156 1.00 17.04 185 LYS A N 1
ATOM 1437 C CA . LYS A 1 184 ? 25.698 -14.898 27.430 1.00 19.35 185 LYS A CA 1
ATOM 1438 C C . LYS A 1 184 ? 26.640 -14.050 26.581 1.00 19.70 185 LYS A C 1
ATOM 1439 O O . LYS A 1 184 ? 27.750 -13.726 27.028 1.00 18.90 185 LYS A O 1
ATOM 1445 N N . ALA A 1 185 ? 26.238 -13.681 25.357 1.00 17.96 186 ALA A N 1
ATOM 1446 C CA . ALA A 1 185 ? 27.040 -12.887 24.444 1.00 16.17 186 ALA A CA 1
ATOM 1447 C C . ALA A 1 185 ? 26.968 -11.385 24.709 1.00 14.92 186 ALA A C 1
ATOM 1448 O O . ALA A 1 185 ? 27.728 -10.616 24.134 1.00 14.18 186 ALA A O 1
ATOM 1450 N N . GLY A 1 186 ? 26.055 -10.967 25.567 1.00 13.89 187 GLY A N 1
ATOM 1451 C CA . GLY A 1 186 ? 25.900 -9.580 25.845 1.00 15.39 187 GLY A CA 1
ATOM 1452 C C . GLY A 1 186 ? 25.841 -9.127 27.274 1.00 16.86 187 GLY A C 1
ATOM 1453 O O . GLY A 1 186 ? 26.852 -8.778 27.870 1.00 16.69 187 GLY A O 1
ATOM 1454 N N . GLU A 1 187 ? 24.648 -9.101 27.827 1.00 17.99 188 GLU A N 1
ATOM 1455 C CA . GLU A 1 187 ? 24.365 -8.677 29.172 1.00 20.16 188 GLU A CA 1
ATOM 1456 C C . GLU A 1 187 ? 25.173 -9.383 30.248 1.00 20.67 188 GLU A C 1
ATOM 1457 O O . GLU A 1 187 ? 25.619 -8.748 31.190 1.00 22.48 188 GLU A O 1
ATOM 1463 N N . ASN A 1 188 ? 25.310 -10.696 30.076 1.00 21.34 189 ASN A N 1
ATOM 1464 C CA . ASN A 1 188 ? 26.036 -11.495 31.043 1.00 21.72 189 ASN A CA 1
ATOM 1465 C C . ASN A 1 188 ? 27.542 -11.428 30.935 1.00 20.86 189 ASN A C 1
ATOM 1466 O O . ASN A 1 188 ? 28.201 -12.231 31.620 1.00 21.82 189 ASN A O 1
ATOM 1471 N N . ARG A 1 189 ? 28.115 -10.536 30.134 1.00 18.05 190 ARG A N 1
ATOM 1472 C CA . ARG A 1 189 ? 29.568 -10.511 30.065 1.00 15.81 190 ARG A CA 1
ATOM 1473 C C . ARG A 1 189 ? 30.145 -9.123 29.848 1.00 16.09 190 ARG A C 1
ATOM 1474 O O . ARG A 1 189 ? 29.432 -8.248 29.345 1.00 14.79 190 ARG A O 1
ATOM 1482 N N . TRP A 1 190 ? 31.419 -8.927 30.206 1.00 15.02 191 TRP A N 1
ATOM 1483 C CA . TRP A 1 190 ? 32.038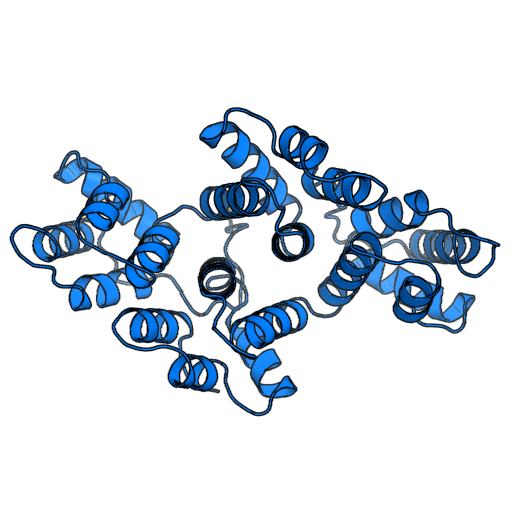 -7.620 29.967 1.00 14.71 191 TRP A CA 1
ATOM 1484 C C . TRP A 1 190 ? 32.138 -7.553 28.431 1.00 12.42 191 TRP A C 1
ATOM 1485 O O . TRP A 1 190 ? 32.485 -8.584 27.864 1.00 12.09 191 TRP A O 1
ATOM 1496 N N . GLY A 1 191 ? 31.827 -6.428 27.841 1.00 11.08 192 GLY A N 1
ATOM 1497 C CA . GLY A 1 191 ? 31.892 -6.317 26.391 1.00 11.15 192 GLY A CA 1
ATOM 1498 C C . GLY A 1 191 ? 30.732 -7.109 25.770 1.00 10.03 192 GLY A C 1
ATOM 1499 O O . GLY A 1 191 ? 29.740 -7.416 26.424 1.00 9.25 192 GLY A O 1
ATOM 1500 N N . THR A 1 192 ? 30.914 -7.430 24.496 1.00 10.74 193 THR A N 1
ATOM 1501 C CA . THR A 1 192 ? 29.885 -8.145 23.751 1.00 11.51 193 THR A CA 1
ATOM 1502 C C . THR A 1 192 ? 30.421 -9.030 22.645 1.00 10.55 193 THR A C 1
ATOM 1503 O O . THR A 1 192 ? 31.429 -8.654 22.066 1.00 11.21 193 THR A O 1
ATOM 1507 N N . ASP A 1 193 ? 29.758 -10.135 22.367 1.00 11.14 194 ASP A N 1
ATOM 1508 C CA . ASP A 1 193 ? 30.164 -11.012 21.269 1.00 12.28 194 ASP A CA 1
ATOM 1509 C C . ASP A 1 193 ? 29.205 -10.507 20.160 1.00 11.87 194 ASP A C 1
ATOM 1510 O O . ASP A 1 193 ? 28.098 -11.057 20.089 1.00 14.79 194 ASP A O 1
ATOM 1515 N N . GLU A 1 194 ? 29.624 -9.513 19.397 1.00 12.20 195 GLU A N 1
ATOM 1516 C CA . GLU A 1 194 ? 28.835 -8.913 18.338 1.00 11.69 195 GLU A CA 1
ATOM 1517 C C . GLU A 1 194 ? 28.449 -9.916 17.247 1.00 13.64 195 GLU A C 1
ATOM 1518 O O . GLU A 1 194 ? 27.300 -9.894 16.807 1.00 11.25 195 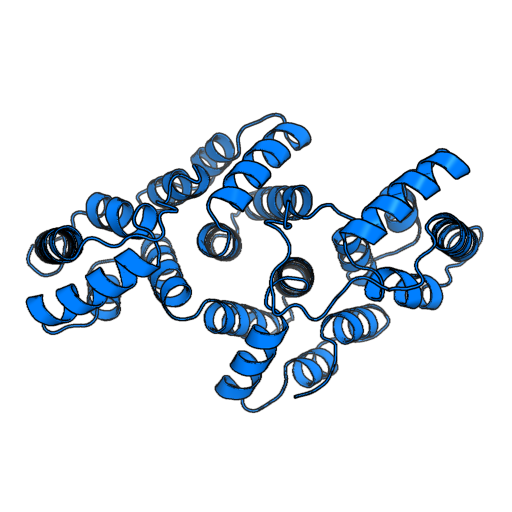GLU A O 1
ATOM 1524 N N . ASP A 1 195 ? 29.438 -10.734 16.884 1.00 13.64 196 ASP A N 1
ATOM 1525 C CA . ASP A 1 195 ? 29.175 -11.733 15.854 1.00 15.36 196 ASP A CA 1
ATOM 1526 C C . ASP A 1 195 ? 28.004 -12.636 16.210 1.00 14.79 196 ASP A C 1
ATOM 1527 O O . ASP A 1 195 ? 27.328 -13.078 15.288 1.00 14.84 196 ASP A O 1
ATOM 1532 N N . LYS A 1 196 ? 27.810 -12.921 17.493 1.00 14.49 197 LYS A N 1
ATOM 1533 C CA . LYS A 1 196 ? 26.706 -13.799 17.871 1.00 15.67 197 LYS A CA 1
ATOM 1534 C C . LYS A 1 196 ? 25.377 -13.065 17.702 1.00 16.37 197 LYS A C 1
ATOM 1535 O O . LYS A 1 196 ? 24.383 -13.728 17.356 1.00 16.46 197 LYS A O 1
ATOM 1541 N N . PHE A 1 197 ? 25.361 -11.750 17.938 1.00 14.28 198 PHE A N 1
ATOM 1542 C CA . PHE A 1 197 ? 24.134 -10.969 17.773 1.00 14.82 198 PHE A CA 1
ATOM 1543 C C . PHE A 1 197 ? 23.749 -10.986 16.284 1.00 12.62 198 PHE A C 1
ATOM 1544 O O . PHE A 1 197 ? 22.596 -11.208 15.939 1.00 12.63 198 PHE A O 1
ATOM 1552 N N . THR A 1 198 ? 24.787 -10.748 15.492 1.00 11.97 199 THR A N 1
ATOM 1553 C CA . THR A 1 198 ? 24.598 -10.739 14.042 1.00 12.63 199 THR A CA 1
ATOM 1554 C C . THR A 1 198 ? 24.041 -12.060 13.528 1.00 14.23 199 THR A C 1
ATOM 1555 O O . THR A 1 198 ? 23.059 -12.130 12.798 1.00 13.07 199 THR A O 1
ATOM 1559 N N . GLU A 1 199 ? 24.685 -13.149 13.922 1.00 13.48 200 GLU A N 1
ATOM 1560 C CA . GLU A 1 199 ? 24.278 -14.468 13.489 1.00 16.02 200 GLU A CA 1
ATOM 1561 C C . GLU A 1 199 ? 22.822 -14.789 13.764 1.00 14.98 200 GLU A C 1
ATOM 1562 O O . GLU A 1 199 ? 22.077 -15.211 12.884 1.00 15.77 200 GLU A O 1
ATOM 1568 N N . ILE A 1 200 ? 22.412 -14.608 14.996 1.00 13.55 201 ILE A N 1
ATOM 1569 C CA . ILE A 1 200 ? 21.028 -14.926 15.361 1.00 13.18 201 ILE A CA 1
ATOM 1570 C C . ILE A 1 200 ? 20.018 -13.973 14.744 1.00 14.38 201 ILE A C 1
ATOM 1571 O O . ILE A 1 200 ? 19.062 -14.455 14.126 1.00 12.63 201 ILE A O 1
ATOM 1576 N N . LEU A 1 201 ? 20.214 -12.662 14.898 1.00 13.44 202 LEU A N 1
ATOM 1577 C CA . LEU A 1 201 ? 19.258 -11.709 14.344 1.00 14.50 202 LEU A CA 1
ATOM 1578 C C . LEU A 1 201 ? 19.243 -11.670 12.818 1.00 13.78 202 LEU A C 1
ATOM 1579 O O . LEU A 1 201 ? 18.259 -11.163 12.275 1.00 13.22 202 LEU A O 1
ATOM 1584 N N . CYS A 1 202 ? 20.283 -12.165 12.143 1.00 11.83 203 CYS A N 1
ATOM 1585 C CA . CYS A 1 202 ? 20.234 -12.121 10.695 1.00 14.09 203 CYS A CA 1
ATOM 1586 C C . CYS A 1 202 ? 19.854 -13.446 10.031 1.00 14.40 203 CYS A C 1
ATOM 1587 O O . CYS A 1 202 ? 19.408 -13.381 8.875 1.00 14.97 203 CYS A O 1
ATOM 1590 N N . LEU A 1 203 ? 20.030 -14.587 10.691 1.00 13.82 204 LEU A N 1
ATOM 1591 C CA . LEU A 1 203 ? 19.731 -15.852 10.037 1.00 13.20 204 LEU A CA 1
ATOM 1592 C C . LEU A 1 203 ? 18.497 -16.576 10.489 1.00 14.36 204 LEU A C 1
ATOM 1593 O O . LEU A 1 203 ? 18.039 -17.466 9.737 1.00 16.19 204 LEU A O 1
ATOM 1598 N N . ARG A 1 204 ? 17.945 -16.239 11.638 1.00 13.23 205 ARG A N 1
ATOM 1599 C CA . ARG A 1 204 ? 16.736 -16.922 12.086 1.00 13.46 205 ARG A CA 1
ATOM 1600 C C . ARG A 1 204 ? 15.536 -16.251 11.408 1.00 13.43 205 ARG A C 1
ATOM 1601 O O . ARG A 1 204 ? 15.528 -15.047 11.174 1.00 12.28 205 ARG A O 1
ATOM 1609 N N . SER A 1 205 ? 14.530 -17.057 11.090 1.00 14.06 206 SER A N 1
ATOM 1610 C CA . SER A 1 205 ? 13.322 -16.522 10.459 1.00 15.64 206 SER A CA 1
ATOM 1611 C C . SER A 1 205 ? 12.627 -15.559 11.415 1.00 16.09 206 SER A C 1
ATOM 1612 O O . SER A 1 205 ? 12.909 -15.611 12.617 1.00 16.53 206 SER A O 1
ATOM 1615 N N . PHE A 1 206 ? 11.731 -14.696 10.964 1.00 14.91 207 PHE A N 1
ATOM 1616 C CA . PHE A 1 206 ? 11.023 -13.743 11.812 1.00 15.99 207 PHE A CA 1
ATOM 1617 C C . PHE A 1 206 ? 10.186 -14.393 12.905 1.00 17.76 207 PHE A C 1
ATOM 1618 O O . PHE A 1 206 ? 10.166 -13.936 14.070 1.00 18.13 207 PHE A O 1
ATOM 1626 N N . PRO A 1 207 ? 9.490 -15.477 12.552 1.00 19.07 208 PRO A N 1
ATOM 1627 C CA . PRO A 1 207 ? 8.670 -16.210 13.497 1.00 18.52 208 PRO A CA 1
ATOM 1628 C C . PRO A 1 207 ? 9.557 -16.798 14.601 1.00 17.28 208 PRO A C 1
ATOM 1629 O O . PRO A 1 207 ? 9.228 -16.732 15.766 1.00 18.68 208 PRO A O 1
ATOM 1633 N N . GLN A 1 208 ? 10.668 -17.387 14.202 1.00 16.06 209 GLN A N 1
ATOM 1634 C CA . GLN A 1 208 ? 11.610 -17.994 15.106 1.00 15.56 209 GLN A CA 1
ATOM 1635 C C . GLN A 1 208 ? 12.157 -16.918 16.045 1.00 16.73 209 GLN A C 1
ATOM 1636 O O . GLN A 1 208 ? 12.278 -17.181 17.239 1.00 15.78 209 GLN A O 1
ATOM 1642 N N . LEU A 1 209 ? 12.460 -15.749 15.492 1.00 15.69 210 LEU A N 1
ATOM 1643 C CA . LEU A 1 209 ? 12.994 -14.645 16.265 1.00 16.79 210 LEU A CA 1
ATOM 1644 C C . LEU A 1 209 ? 11.950 -14.170 17.265 1.00 18.27 210 LEU A C 1
ATOM 1645 O O . LEU A 1 209 ? 12.365 -13.801 18.362 1.00 18.26 210 LEU A O 1
ATOM 1650 N N . LYS A 1 210 ? 10.690 -14.204 16.866 1.00 20.28 211 LYS A N 1
ATOM 1651 C CA . LYS A 1 210 ? 9.664 -13.747 17.819 1.00 22.15 211 LYS A CA 1
ATOM 1652 C C . LYS A 1 210 ? 9.709 -14.708 19.003 1.00 21.70 211 LYS A C 1
ATOM 1653 O O . LYS A 1 210 ? 9.567 -14.269 20.147 1.00 21.57 211 LYS A O 1
ATOM 1659 N N . LEU A 1 211 ? 9.938 -16.005 18.797 1.00 22.20 212 LEU A N 1
ATOM 1660 C CA . LEU A 1 211 ? 9.986 -16.884 19.973 1.00 23.76 212 LEU A CA 1
ATOM 1661 C C . LEU A 1 211 ? 11.227 -16.595 20.821 1.00 23.16 212 LEU A C 1
ATOM 1662 O O . LEU A 1 211 ? 11.166 -16.573 22.035 1.00 21.55 212 LEU A O 1
ATOM 1667 N N . THR A 1 212 ? 12.344 -16.400 20.136 1.00 22.04 213 THR A N 1
ATOM 1668 C CA . THR A 1 212 ? 13.614 -16.107 20.763 1.00 20.15 213 THR A CA 1
ATOM 1669 C C . THR A 1 212 ? 13.468 -14.841 21.594 1.00 19.63 213 THR A C 1
ATOM 1670 O O . THR A 1 212 ? 13.990 -14.802 22.712 1.00 20.05 213 THR A O 1
ATOM 1674 N N . PHE A 1 213 ? 12.794 -13.797 21.132 1.00 18.95 214 PHE A N 1
ATOM 1675 C CA . PHE A 1 213 ? 12.670 -12.594 21.946 1.00 19.46 214 PHE A CA 1
ATOM 1676 C C . PHE A 1 213 ? 11.834 -12.855 23.191 1.00 22.46 214 PHE A C 1
ATOM 1677 O O . PHE A 1 213 ? 12.038 -12.200 24.217 1.00 22.74 214 PHE A O 1
ATOM 1685 N N . ASP A 1 214 ? 10.901 -13.795 23.114 1.00 24.75 215 ASP A N 1
ATOM 1686 C CA . ASP A 1 214 ? 10.075 -14.099 24.283 1.00 26.70 215 ASP A CA 1
ATOM 1687 C C . ASP A 1 214 ? 10.956 -14.801 25.311 1.00 25.75 215 ASP A C 1
ATOM 1688 O O . ASP A 1 214 ? 10.924 -14.398 26.455 1.00 27.13 215 ASP A O 1
ATOM 1693 N N . GLU A 1 215 ? 11.698 -15.810 24.895 1.00 25.37 216 GLU A N 1
ATOM 1694 C CA . GLU A 1 215 ? 12.577 -16.561 25.766 1.00 25.52 216 GLU A CA 1
ATOM 1695 C C . GLU A 1 215 ? 13.633 -15.650 26.378 1.00 24.54 216 GLU A C 1
ATOM 1696 O O . GLU A 1 215 ? 13.914 -15.809 27.556 1.00 24.25 216 GLU A O 1
ATOM 1702 N N . TYR A 1 216 ? 14.175 -14.757 25.571 1.00 22.98 217 TYR A N 1
ATOM 1703 C CA . TYR A 1 216 ? 15.194 -13.827 26.029 1.00 23.06 217 TYR A CA 1
ATOM 1704 C C . TYR A 1 216 ? 14.698 -12.986 27.204 1.00 24.09 217 TYR A C 1
ATOM 1705 O O . TYR A 1 216 ? 15.403 -12.772 28.198 1.00 22.26 217 TYR A O 1
ATOM 1714 N N . ARG A 1 217 ? 13.465 -12.499 27.053 1.00 26.21 218 ARG A N 1
ATOM 1715 C CA . ARG A 1 217 ? 12.837 -11.690 28.088 1.00 30.36 218 ARG A CA 1
ATOM 1716 C C . ARG A 1 217 ? 12.740 -12.516 29.382 1.00 31.44 218 ARG A C 1
ATOM 1717 O O . ARG A 1 217 ? 12.922 -12.017 30.485 1.00 31.11 218 ARG A O 1
ATOM 1725 N N . ASN A 1 218 ? 12.444 -13.799 29.226 1.00 32.80 219 ASN A N 1
ATOM 1726 C CA . ASN A 1 218 ? 12.331 -14.716 30.355 1.00 35.36 219 ASN A CA 1
ATOM 1727 C C . ASN A 1 218 ? 13.683 -14.941 31.032 1.00 34.49 219 ASN A C 1
ATOM 1728 O O . ASN A 1 218 ? 13.803 -14.874 32.253 1.00 35.22 219 ASN A O 1
ATOM 1733 N N . ILE A 1 219 ? 14.716 -15.214 30.254 1.00 32.92 220 ILE A N 1
ATOM 1734 C CA . ILE A 1 219 ? 16.042 -15.434 30.770 1.00 32.84 220 ILE A CA 1
ATOM 1735 C C . ILE A 1 219 ? 16.605 -14.183 31.455 1.00 32.26 220 ILE A C 1
ATOM 1736 O O . ILE A 1 219 ? 17.029 -14.185 32.610 1.00 32.97 220 ILE A O 1
ATOM 1741 N N . SER A 1 220 ? 16.629 -13.090 30.701 1.00 30.00 221 SER A N 1
ATOM 1742 C CA . SER A 1 220 ? 17.170 -11.840 31.162 1.00 27.99 221 SER A CA 1
ATOM 1743 C C . SER A 1 220 ? 16.276 -10.887 31.913 1.00 28.44 221 SER A C 1
ATOM 1744 O O . SER A 1 220 ? 16.845 -9.979 32.543 1.00 27.50 221 SER A O 1
ATOM 1747 N N . GLN A 1 221 ? 14.961 -11.043 31.826 1.00 28.05 222 GLN A N 1
ATOM 1748 C CA . GLN A 1 221 ? 14.040 -10.144 32.514 1.00 29.08 222 GLN A CA 1
ATOM 1749 C C . GLN A 1 221 ? 14.077 -8.748 31.903 1.00 28.72 222 GLN A C 1
ATOM 1750 O O . GLN A 1 221 ? 13.648 -7.746 32.483 1.00 29.17 222 GLN A O 1
ATOM 1756 N N . LYS A 1 222 ? 14.611 -8.645 30.685 1.00 28.63 223 LYS A N 1
ATOM 1757 C CA . LYS A 1 222 ? 14.758 -7.426 29.918 1.00 27.27 223 LYS A CA 1
ATOM 1758 C C . LYS A 1 222 ? 14.390 -7.656 28.443 1.00 26.20 223 LYS A C 1
ATOM 1759 O O . LYS A 1 222 ? 14.515 -8.792 27.995 1.00 25.10 223 LYS A O 1
ATOM 1765 N N . ASP A 1 223 ? 13.976 -6.581 27.773 1.00 23.98 224 ASP A N 1
ATOM 1766 C CA . ASP A 1 223 ? 13.646 -6.791 26.370 1.00 22.28 224 ASP A CA 1
ATOM 1767 C C . ASP A 1 223 ? 14.972 -6.810 25.601 1.00 21.25 224 ASP A C 1
ATOM 1768 O O . ASP A 1 223 ? 15.967 -6.218 26.023 1.00 19.97 224 ASP A O 1
ATOM 1773 N N . ILE A 1 224 ? 14.956 -7.514 24.474 1.00 19.57 225 ILE A N 1
ATOM 1774 C CA . ILE A 1 224 ? 16.119 -7.621 23.611 1.00 17.01 225 ILE A CA 1
ATOM 1775 C C . ILE A 1 224 ? 16.515 -6.213 23.204 1.00 16.61 225 ILE A C 1
ATOM 1776 O O . ILE A 1 224 ? 17.698 -5.928 23.060 1.00 16.82 225 ILE A O 1
ATOM 1781 N N . VAL A 1 225 ? 15.550 -5.315 23.021 1.00 15.50 226 VAL A N 1
ATOM 1782 C CA . VAL A 1 225 ? 15.845 -3.942 22.631 1.00 15.08 226 VAL A CA 1
ATOM 1783 C C . VAL A 1 225 ? 16.728 -3.256 23.684 1.00 16.79 226 VAL A C 1
ATOM 1784 O O . VAL A 1 225 ? 17.684 -2.518 23.399 1.00 15.85 226 VAL A O 1
ATOM 1788 N N . ASP A 1 226 ? 16.390 -3.519 24.946 1.00 17.14 227 ASP A N 1
ATOM 1789 C CA . ASP A 1 226 ? 17.154 -2.915 26.059 1.00 18.43 227 ASP A CA 1
ATOM 1790 C C . ASP A 1 226 ? 18.599 -3.398 26.017 1.00 16.40 227 ASP A C 1
ATOM 1791 O O . ASP A 1 226 ? 19.518 -2.604 26.182 1.00 17.05 227 ASP A O 1
ATOM 1796 N N . SER A 1 227 ? 18.753 -4.702 25.785 1.00 16.17 228 SER A N 1
ATOM 1797 C CA . SER A 1 227 ? 20.097 -5.282 25.721 1.00 16.26 228 SER A CA 1
ATOM 1798 C C . SER A 1 227 ? 20.897 -4.668 24.585 1.00 15.53 228 SER A C 1
ATOM 1799 O O . SER A 1 227 ? 22.036 -4.250 24.698 1.00 12.93 228 SER A O 1
ATOM 1802 N N . ILE A 1 228 ? 20.278 -4.585 23.399 1.00 15.55 229 ILE A N 1
ATOM 1803 C CA . ILE A 1 228 ? 20.947 -4.001 22.238 1.00 14.53 229 ILE A CA 1
ATOM 1804 C C . ILE A 1 228 ? 21.355 -2.556 22.502 1.00 13.97 229 ILE A C 1
ATOM 1805 O O . ILE A 1 228 ? 22.476 -2.147 22.155 1.00 12.59 229 ILE A O 1
ATOM 1810 N N . LYS A 1 229 ? 20.447 -1.773 23.091 1.00 13.54 230 LYS A N 1
ATOM 1811 C CA . LYS A 1 229 ? 20.822 -0.386 23.340 1.00 15.92 230 LYS A CA 1
ATOM 1812 C C . LYS A 1 229 ? 21.957 -0.328 24.377 1.00 16.20 230 LYS A C 1
ATOM 1813 O O . LYS A 1 229 ? 22.822 0.538 24.223 1.00 16.24 230 LYS A O 1
ATOM 1819 N N . GLY A 1 230 ? 21.948 -1.221 25.354 1.00 16.22 231 GLY A N 1
ATOM 1820 C CA . GLY A 1 230 ? 23.040 -1.157 26.331 1.00 17.84 231 GLY A CA 1
ATOM 1821 C C . GLY A 1 230 ? 24.389 -1.680 25.885 1.00 17.31 231 GLY A C 1
ATOM 1822 O O . GLY A 1 230 ? 25.475 -1.188 26.248 1.00 19.36 231 GLY A O 1
ATOM 1823 N N . GLU A 1 231 ? 24.399 -2.713 25.060 1.00 16.05 232 GLU A N 1
ATOM 1824 C CA . GLU A 1 231 ? 25.622 -3.342 24.586 1.00 14.52 232 GLU A CA 1
ATOM 1825 C C . GLU A 1 231 ? 26.253 -2.810 23.325 1.00 15.56 232 GLU A C 1
ATOM 1826 O O . GLU A 1 231 ? 27.468 -2.847 23.145 1.00 15.97 232 GLU A O 1
ATOM 1832 N N . LEU A 1 232 ? 25.414 -2.311 22.402 1.00 15.39 233 LEU A N 1
ATOM 1833 C CA . LEU A 1 232 ? 25.913 -1.812 21.131 1.00 15.04 233 LEU A CA 1
ATOM 1834 C C . LEU A 1 232 ? 25.794 -0.322 20.916 1.00 15.30 233 LEU A C 1
ATOM 1835 O O . LEU A 1 232 ? 25.141 0.410 21.655 1.00 16.98 233 LEU A O 1
ATOM 1840 N N . SER A 1 233 ? 26.460 0.133 19.853 1.00 15.03 234 SER A N 1
ATOM 1841 C CA . SER A 1 233 ? 26.437 1.539 19.487 1.00 16.23 234 SER A CA 1
ATOM 1842 C C . SER A 1 233 ? 26.606 1.722 17.983 1.00 14.83 234 SER A C 1
ATOM 1843 O O . SER A 1 233 ? 26.838 0.770 17.224 1.00 14.61 234 SER A O 1
ATOM 1846 N N . GLY A 1 234 ? 26.474 2.962 17.524 1.00 14.56 235 GLY A N 1
ATOM 1847 C CA . GLY A 1 234 ? 26.632 3.284 16.126 1.00 14.77 235 GLY A CA 1
ATOM 1848 C C . GLY A 1 234 ? 25.600 2.669 15.173 1.00 13.87 235 GLY A C 1
ATOM 1849 O O . GLY A 1 234 ? 24.487 2.364 15.555 1.00 12.68 235 GLY A O 1
ATOM 1850 N N . HIS A 1 235 ? 26.030 2.523 13.924 1.00 14.02 236 HIS A N 1
ATOM 1851 C CA . HIS A 1 235 ? 25.210 1.979 12.865 1.00 13.22 236 HIS A CA 1
ATOM 1852 C C . HIS A 1 235 ? 24.829 0.524 13.110 1.00 13.33 236 HIS A C 1
ATOM 1853 O O . HIS A 1 235 ? 23.756 0.102 12.693 1.00 12.21 236 HIS A O 1
ATOM 1860 N N . PHE A 1 236 ? 25.729 -0.222 13.766 1.00 13.00 237 PHE A N 1
ATOM 1861 C CA . PHE A 1 236 ? 25.483 -1.626 14.068 1.00 11.13 237 PHE A CA 1
ATOM 1862 C C . PHE A 1 236 ? 24.273 -1.730 14.981 1.00 10.22 237 PHE A C 1
ATOM 1863 O O . PHE A 1 236 ? 23.380 -2.539 14.819 1.00 9.06 237 PHE A O 1
ATOM 1871 N N . GLU A 1 237 ? 24.222 -0.868 16.001 1.00 10.21 238 GLU A N 1
ATOM 1872 C CA . GLU A 1 237 ? 23.115 -0.815 16.936 1.00 9.56 238 GLU A CA 1
ATOM 1873 C C . GLU A 1 237 ? 21.838 -0.479 16.133 1.00 9.20 238 GLU A C 1
ATOM 1874 O O . GLU A 1 237 ? 20.799 -1.116 16.292 1.00 9.26 238 GLU A O 1
ATOM 1880 N N . ASP A 1 238 ? 21.921 0.518 15.264 1.00 9.10 239 ASP A N 1
ATOM 1881 C CA . ASP A 1 238 ? 20.764 0.927 14.462 1.00 10.10 239 ASP A CA 1
ATOM 1882 C C . ASP A 1 238 ? 20.238 -0.217 13.600 1.00 10.31 239 ASP A C 1
ATOM 1883 O O . ASP A 1 238 ? 19.016 -0.370 13.499 1.00 9.16 239 ASP A O 1
ATOM 1888 N N . LEU A 1 239 ? 21.177 -0.978 13.014 1.00 9.02 240 LEU A N 1
ATOM 1889 C CA . LEU A 1 239 ? 20.760 -2.104 12.173 1.00 9.39 240 LEU A CA 1
ATOM 1890 C C . LEU A 1 239 ? 20.050 -3.201 12.942 1.00 9.42 240 LEU A C 1
ATOM 1891 O O . LEU A 1 239 ? 19.059 -3.762 12.499 1.00 8.47 240 LEU A O 1
ATOM 1896 N N . LEU A 1 240 ? 20.581 -3.560 14.123 1.00 8.64 241 LEU A N 1
ATOM 1897 C CA . LEU A 1 240 ? 19.947 -4.633 14.902 1.00 8.90 241 LEU A CA 1
ATOM 1898 C C . LEU A 1 240 ? 18.593 -4.160 15.440 1.00 9.13 241 LEU A C 1
ATOM 1899 O O . LEU A 1 240 ? 17.736 -5.028 15.465 1.00 8.78 241 LEU A O 1
ATOM 1904 N N . LEU A 1 241 ? 18.434 -2.911 15.837 1.00 9.90 242 LEU A N 1
ATOM 1905 C CA . LEU A 1 241 ? 17.172 -2.371 16.334 1.00 10.28 242 LEU A CA 1
ATOM 1906 C C . LEU A 1 241 ? 16.140 -2.401 15.158 1.00 10.65 242 LEU A C 1
ATOM 1907 O O . LEU A 1 241 ? 14.980 -2.672 15.399 1.00 10.22 242 LEU A O 1
ATOM 1912 N N . ALA A 1 242 ? 16.620 -2.117 13.957 1.00 9.19 243 ALA A N 1
ATOM 1913 C CA . ALA A 1 242 ? 15.810 -2.118 12.741 1.00 9.55 243 ALA A CA 1
ATOM 1914 C C . ALA A 1 242 ? 15.309 -3.540 12.532 1.00 8.70 243 ALA A C 1
ATOM 1915 O O . ALA A 1 242 ? 14.141 -3.758 12.262 1.00 9.06 243 ALA A O 1
ATOM 1917 N N . ILE A 1 243 ? 16.193 -4.520 12.707 1.00 9.48 244 ILE A N 1
ATOM 1918 C CA . ILE A 1 243 ? 15.794 -5.916 12.548 1.00 10.21 244 ILE A CA 1
ATOM 1919 C C . ILE A 1 243 ? 14.701 -6.247 13.569 1.00 10.90 244 ILE A C 1
ATOM 1920 O O . ILE A 1 243 ? 13.715 -6.879 13.247 1.00 9.93 244 ILE A O 1
ATOM 1925 N N . VAL A 1 244 ? 14.861 -5.831 14.815 1.00 11.27 245 VAL A N 1
ATOM 1926 C CA . VAL A 1 244 ? 13.876 -6.110 15.865 1.00 12.16 245 VAL A CA 1
ATOM 1927 C C . VAL A 1 244 ? 12.528 -5.477 15.538 1.00 12.53 245 VAL A C 1
ATOM 1928 O O . VAL A 1 244 ? 11.517 -6.163 15.669 1.00 12.18 245 VAL A O 1
ATOM 1932 N N . ASN A 1 245 ? 12.543 -4.216 15.136 1.00 13.45 246 ASN A N 1
ATOM 1933 C CA . ASN A 1 245 ? 11.308 -3.509 14.790 1.00 15.50 246 ASN A CA 1
ATOM 1934 C C . ASN A 1 245 ? 10.612 -4.121 13.571 1.00 13.97 246 ASN A C 1
ATOM 1935 O O . ASN A 1 245 ? 9.385 -4.141 13.490 1.00 13.38 246 ASN A O 1
ATOM 1940 N N . CYS A 1 246 ? 11.419 -4.630 12.646 1.00 13.67 247 CYS A N 1
ATOM 1941 C CA . CYS A 1 246 ? 10.860 -5.255 11.438 1.00 13.68 247 CYS A CA 1
ATOM 1942 C C . CYS A 1 246 ? 10.242 -6.577 11.818 1.00 13.79 247 CYS A C 1
ATOM 1943 O O . CYS A 1 246 ? 9.213 -6.911 11.241 1.00 14.17 247 CYS A O 1
ATOM 1946 N N . VAL A 1 247 ? 10.854 -7.296 12.757 1.00 12.07 248 VAL A N 1
ATOM 1947 C CA . VAL A 1 247 ? 10.281 -8.564 13.167 1.00 11.89 248 VAL A CA 1
ATOM 1948 C C . VAL A 1 247 ? 8.912 -8.281 13.792 1.00 12.14 248 VAL A C 1
ATOM 1949 O O . VAL A 1 247 ? 7.940 -8.971 13.521 1.00 12.76 248 VAL A O 1
ATOM 1953 N N . ARG A 1 248 ? 8.872 -7.259 14.637 1.00 11.10 249 ARG A N 1
ATOM 1954 C CA . ARG A 1 248 ? 7.628 -6.937 15.310 1.00 11.42 249 ARG A CA 1
ATOM 1955 C C . ARG A 1 248 ? 6.598 -6.195 14.472 1.00 11.99 249 ARG A C 1
ATOM 1956 O O . ARG A 1 248 ? 5.411 -6.513 14.613 1.00 13.35 249 ARG A O 1
ATOM 1964 N N . ASN A 1 249 ? 7.038 -5.242 13.659 1.00 10.72 250 ASN A N 1
ATOM 1965 C CA . ASN A 1 249 ? 6.087 -4.497 12.877 1.00 10.17 250 ASN A CA 1
ATOM 1966 C C . ASN A 1 249 ? 6.822 -3.739 11.791 1.00 9.49 250 ASN A C 1
ATOM 1967 O O . ASN A 1 249 ? 7.240 -2.609 12.009 1.00 9.66 250 ASN A O 1
ATOM 1972 N N . THR A 1 250 ? 6.901 -4.437 10.649 1.00 8.60 251 THR A N 1
ATOM 1973 C CA . THR A 1 250 ? 7.580 -3.788 9.498 1.00 8.19 251 THR A CA 1
ATOM 1974 C C . THR A 1 250 ? 6.885 -2.541 9.013 1.00 8.47 251 THR A C 1
ATOM 1975 O O . THR A 1 250 ? 7.570 -1.538 8.769 1.00 8.62 251 THR A O 1
ATOM 1979 N N . PRO A 1 251 ? 5.570 -2.479 8.821 1.00 8.58 252 PRO A N 1
ATOM 1980 C CA . PRO A 1 251 ? 4.883 -1.283 8.382 1.00 9.48 252 PRO A CA 1
ATOM 1981 C C . PRO A 1 251 ? 5.114 -0.098 9.306 1.00 8.24 252 PRO A C 1
ATOM 1982 O O . PRO A 1 251 ? 5.205 1.020 8.861 1.00 7.95 252 PRO A O 1
ATOM 1986 N N . ALA A 1 252 ? 5.217 -0.313 10.625 1.00 9.00 253 ALA A N 1
ATOM 1987 C CA . ALA A 1 252 ? 5.448 0.797 11.570 1.00 9.95 253 ALA A CA 1
ATOM 1988 C C . ALA A 1 252 ? 6.881 1.292 11.433 1.00 8.58 253 ALA A C 1
ATOM 1989 O O . ALA A 1 252 ? 7.102 2.499 11.554 1.00 10.83 253 ALA 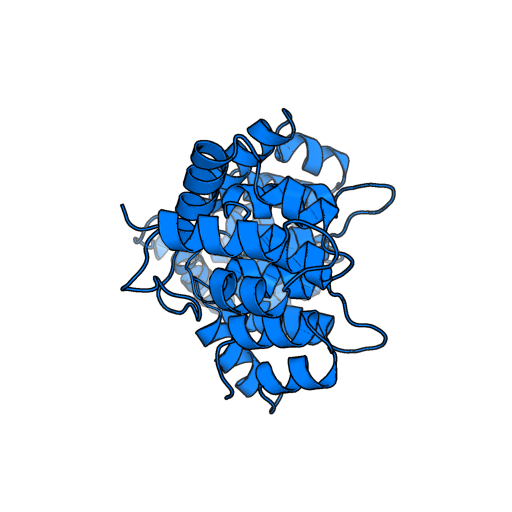A O 1
ATOM 1991 N N . PHE A 1 253 ? 7.828 0.393 11.179 1.00 8.56 254 PHE A N 1
ATOM 1992 C CA . PHE A 1 253 ? 9.236 0.784 10.995 1.00 7.35 254 PHE A CA 1
ATOM 1993 C C . PHE A 1 253 ? 9.303 1.706 9.772 1.00 7.29 254 PHE A C 1
ATOM 1994 O O . PHE A 1 253 ? 9.907 2.750 9.748 1.00 7.22 254 PHE A O 1
ATOM 2002 N N . LEU A 1 254 ? 8.643 1.273 8.668 1.00 7.30 255 LEU A N 1
ATOM 2003 C CA . LEU A 1 254 ? 8.621 2.072 7.443 1.00 6.91 255 LEU A CA 1
ATOM 2004 C C . LEU A 1 254 ? 7.810 3.341 7.583 1.00 6.56 255 LEU A C 1
ATOM 2005 O O . LEU A 1 254 ? 8.125 4.324 6.934 1.00 6.61 255 LEU A O 1
ATOM 2010 N N . ALA A 1 255 ? 6.762 3.369 8.393 1.00 7.35 256 ALA A N 1
ATOM 2011 C CA . ALA A 1 255 ? 5.921 4.517 8.641 1.00 8.62 256 ALA A CA 1
ATOM 2012 C C . ALA A 1 255 ? 6.835 5.553 9.325 1.00 9.33 256 ALA A C 1
ATOM 2013 O O . ALA A 1 255 ? 6.741 6.735 9.064 1.00 8.53 256 ALA A O 1
ATOM 2015 N N . GLU A 1 256 ? 7.719 5.020 10.185 1.00 10.39 257 GLU A N 1
ATOM 2016 C CA . GLU A 1 256 ? 8.647 5.905 10.881 1.00 11.77 257 GLU A CA 1
ATOM 2017 C C . GLU A 1 256 ? 9.658 6.509 9.908 1.00 11.36 257 GLU A C 1
ATOM 2018 O O . GLU A 1 256 ? 9.939 7.695 10.030 1.00 12.75 257 GLU A O 1
ATOM 2024 N N . ARG A 1 257 ? 10.175 5.746 8.969 1.00 11.25 258 ARG A N 1
ATOM 2025 C CA . ARG A 1 257 ? 11.145 6.306 8.021 1.00 12.15 258 ARG A CA 1
ATOM 2026 C C . ARG A 1 257 ? 10.466 7.382 7.189 1.00 11.40 258 ARG A C 1
ATOM 2027 O O . ARG A 1 257 ? 11.062 8.398 6.868 1.00 10.98 258 ARG A O 1
ATOM 2035 N N . LEU A 1 258 ? 9.193 7.175 6.815 1.00 10.28 259 LEU A N 1
ATOM 2036 C CA . LEU A 1 258 ? 8.470 8.165 6.027 1.00 11.99 259 LEU A CA 1
ATOM 2037 C C . LEU A 1 258 ? 8.295 9.458 6.828 1.00 13.41 259 LEU A C 1
ATOM 2038 O O . LEU A 1 258 ? 8.422 10.575 6.322 1.00 14.19 259 LEU A O 1
ATOM 2043 N N . HIS A 1 259 ? 7.972 9.238 8.096 1.00 14.69 260 HIS A N 1
ATOM 2044 C CA . HIS A 1 259 ? 7.782 10.345 9.031 1.00 16.42 260 HIS A CA 1
ATOM 2045 C C . HIS A 1 259 ? 9.045 11.197 9.090 1.00 17.50 260 HIS A C 1
ATOM 2046 O O . HIS A 1 259 ? 8.973 12.411 8.914 1.00 17.25 260 HIS A O 1
ATOM 2053 N N . ARG A 1 260 ? 10.215 10.601 9.310 1.00 19.73 261 ARG A N 1
ATOM 2054 C CA . ARG A 1 260 ? 11.441 11.384 9.360 1.00 23.62 261 ARG A CA 1
ATOM 2055 C C . ARG A 1 260 ? 11.734 12.063 8.017 1.00 24.11 261 ARG A C 1
ATOM 2056 O O . ARG A 1 260 ? 12.269 13.181 8.010 1.00 22.80 261 ARG A O 1
ATOM 2064 N N . ALA A 1 261 ? 11.402 11.394 6.905 1.00 23.72 262 ALA A N 1
ATOM 2065 C CA . ALA A 1 261 ? 11.651 11.949 5.576 1.00 24.87 262 ALA A CA 1
ATOM 2066 C C . ALA A 1 261 ? 10.847 13.203 5.274 1.00 25.89 262 ALA A C 1
ATOM 2067 O O . ALA A 1 261 ? 11.224 14.101 4.528 1.00 25.92 262 ALA A O 1
ATOM 2069 N N . LEU A 1 262 ? 9.661 13.275 5.860 1.00 28.39 263 LEU A N 1
ATOM 2070 C CA . LEU A 1 262 ? 8.742 14.392 5.680 1.00 31.86 263 LEU A CA 1
ATOM 2071 C C . LEU A 1 262 ? 8.946 15.512 6.684 1.00 35.12 263 LEU A C 1
ATOM 2072 O O . LEU A 1 262 ? 8.624 16.668 6.417 1.00 35.98 263 LEU A O 1
ATOM 2077 N N . LYS A 1 263 ? 9.486 15.234 7.857 1.00 38.65 264 LYS A N 1
ATOM 2078 C CA . LYS A 1 263 ? 9.708 16.235 8.881 1.00 42.43 264 LYS A CA 1
ATOM 2079 C C . LYS A 1 263 ? 11.119 16.815 8.879 1.00 43.71 264 LYS A C 1
ATOM 2080 O O . LYS A 1 263 ? 12.040 16.381 8.208 1.00 43.50 264 LYS A O 1
ATOM 2086 N N . GLY A 1 264 ? 11.229 17.854 9.703 1.00 45.77 265 GLY A N 1
ATOM 2087 C CA . GLY A 1 264 ? 12.430 18.634 9.939 1.00 47.48 265 GLY A CA 1
ATOM 2088 C C . GLY A 1 264 ? 12.565 19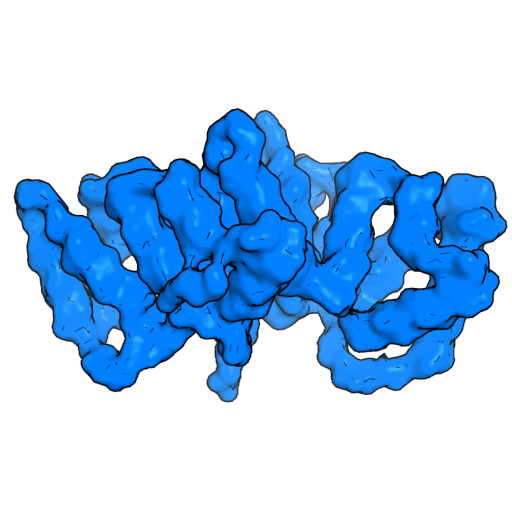.781 8.933 1.00 47.95 265 GLY A C 1
ATOM 2089 O O . GLY A 1 264 ? 11.575 20.399 8.529 1.00 48.38 265 GLY A O 1
ATOM 2090 N N . ILE A 1 265 ? 13.821 20.048 8.549 1.00 47.80 266 ILE A N 1
ATOM 2091 C CA . ILE A 1 265 ? 14.037 21.099 7.570 1.00 47.77 266 ILE A CA 1
ATOM 2092 C C . ILE A 1 265 ? 14.291 20.327 6.273 1.00 46.82 266 ILE A C 1
ATOM 2093 O O . ILE A 1 265 ? 15.312 19.629 6.255 1.00 48.37 266 ILE A O 1
ATOM 2098 N N . GLY A 1 266 ? 13.396 20.455 5.309 1.00 44.90 267 GLY A N 1
ATOM 2099 C CA . GLY A 1 266 ? 13.612 19.731 4.067 1.00 41.42 267 GLY A CA 1
ATOM 2100 C C . GLY A 1 266 ? 13.278 18.245 4.008 1.00 37.76 267 GLY A C 1
ATOM 2101 O O . GLY A 1 266 ? 13.739 17.324 4.698 1.00 38.46 267 GLY A O 1
ATOM 2102 N N . THR A 1 267 ? 12.374 17.995 3.061 1.00 33.45 268 THR A N 1
ATOM 2103 C CA . THR A 1 267 ? 11.888 16.674 2.751 1.00 28.84 268 THR A CA 1
ATOM 2104 C C . THR A 1 267 ? 12.991 15.878 2.057 1.00 24.78 268 THR A C 1
ATOM 2105 O O . THR A 1 267 ? 13.738 16.378 1.228 1.00 24.12 268 THR A O 1
ATOM 2109 N N . ASP A 1 268 ? 13.081 14.617 2.417 1.00 21.77 269 ASP A N 1
ATOM 2110 C CA . ASP A 1 268 ? 14.049 13.701 1.842 1.00 18.85 269 ASP A CA 1
ATOM 2111 C C . ASP A 1 268 ? 13.239 12.996 0.739 1.00 17.03 269 ASP A C 1
ATOM 2112 O O . ASP A 1 268 ? 12.660 11.933 0.969 1.00 14.70 269 ASP A O 1
ATOM 2117 N N . GLU A 1 269 ? 13.208 13.627 -0.422 1.00 17.41 270 GLU A N 1
ATOM 2118 C CA . GLU A 1 269 ? 12.457 13.053 -1.545 1.00 18.62 270 GLU A CA 1
ATOM 2119 C C . GLU A 1 269 ? 12.907 11.651 -1.926 1.00 17.93 270 GLU A C 1
ATOM 2120 O O . GLU A 1 269 ? 12.080 10.853 -2.383 1.00 18.22 270 GLU A O 1
ATOM 2126 N N . PHE A 1 270 ? 14.188 11.319 -1.769 1.00 18.19 271 PHE A N 1
ATOM 2127 C CA . PHE A 1 270 ? 14.623 9.964 -2.155 1.00 18.32 271 PHE A CA 1
ATOM 2128 C C . PHE A 1 270 ? 14.123 8.876 -1.226 1.00 16.49 271 PHE A C 1
ATOM 2129 O O . PHE A 1 270 ? 13.823 7.781 -1.734 1.00 15.97 271 PHE A O 1
ATOM 2137 N N . THR A 1 271 ? 14.012 9.158 0.061 1.00 12.14 272 THR A N 1
ATOM 2138 C CA . THR A 1 271 ? 13.513 8.129 0.979 1.00 11.78 272 THR A CA 1
ATOM 2139 C C . THR A 1 271 ? 12.013 7.990 0.721 1.00 10.30 272 THR A C 1
ATOM 2140 O O . THR A 1 271 ? 11.465 6.916 0.695 1.00 9.49 272 THR A O 1
ATOM 2144 N N . LEU A 1 272 ? 11.396 9.146 0.532 1.00 10.88 273 LEU A N 1
ATOM 2145 C CA . LEU A 1 272 ? 9.950 9.173 0.260 1.00 11.24 273 LEU A CA 1
ATOM 2146 C C . LEU A 1 272 ? 9.622 8.375 -1.001 1.00 9.63 273 LEU A C 1
ATOM 2147 O O . LEU A 1 272 ? 8.782 7.485 -1.047 1.00 9.29 273 LEU A O 1
ATOM 2152 N N . ASN A 1 273 ? 10.325 8.689 -2.092 1.00 9.76 274 ASN A N 1
ATOM 2153 C CA . ASN A 1 273 ? 10.110 8.004 -3.351 1.00 9.84 274 ASN A CA 1
ATOM 2154 C C . ASN A 1 273 ? 10.302 6.499 -3.236 1.00 10.12 274 ASN A C 1
ATOM 2155 O O . ASN A 1 273 ? 9.497 5.689 -3.683 1.00 10.24 274 ASN A O 1
ATOM 2160 N N . ARG A 1 274 ? 11.428 6.123 -2.622 1.00 8.79 275 ARG A N 1
ATOM 2161 C CA . ARG A 1 274 ? 11.739 4.724 -2.469 1.00 8.37 275 ARG A CA 1
ATOM 2162 C C . ARG A 1 274 ? 10.678 3.945 -1.710 1.00 6.56 275 ARG A C 1
ATOM 2163 O O . ARG A 1 274 ? 10.272 2.904 -2.166 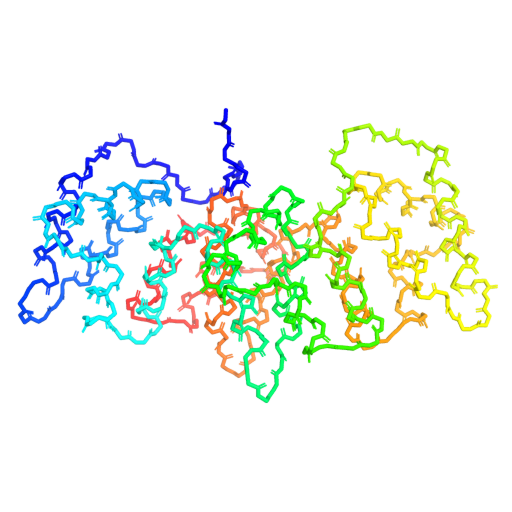1.00 7.79 275 ARG A O 1
ATOM 2171 N N . ILE A 1 275 ? 10.282 4.421 -0.538 1.00 6.82 276 ILE A N 1
ATOM 2172 C CA . ILE A 1 275 ? 9.285 3.739 0.280 1.00 7.35 276 ILE A CA 1
ATOM 2173 C C . ILE A 1 275 ? 7.939 3.748 -0.447 1.00 7.27 276 ILE A C 1
ATOM 2174 O O . ILE A 1 275 ? 7.318 2.675 -0.538 1.00 7.79 276 ILE A O 1
ATOM 2179 N N . MET A 1 276 ? 7.527 4.921 -0.935 1.00 6.92 277 MET A N 1
ATOM 2180 C CA . MET A 1 276 ? 6.225 4.986 -1.644 1.00 8.21 277 MET A CA 1
ATOM 2181 C C . MET A 1 276 ? 6.145 3.987 -2.804 1.00 7.79 277 MET A C 1
ATOM 2182 O O . MET A 1 276 ? 5.189 3.215 -2.941 1.00 8.39 277 MET A O 1
ATOM 2187 N N . VAL A 1 277 ? 7.169 3.977 -3.647 1.00 6.72 278 VAL A N 1
ATOM 2188 C CA . VAL A 1 277 ? 7.168 3.061 -4.780 1.00 6.49 278 VAL A CA 1
ATOM 2189 C C . VAL A 1 277 ? 7.394 1.623 -4.404 1.00 6.77 278 VAL A C 1
ATOM 2190 O O . VAL A 1 277 ? 6.603 0.749 -4.798 1.00 7.20 278 VAL A O 1
ATOM 2194 N N . SER A 1 278 ? 8.466 1.304 -3.677 1.00 6.93 279 SER A N 1
ATOM 2195 C CA . SER A 1 278 ? 8.743 -0.094 -3.348 1.00 5.99 279 SER A CA 1
ATOM 2196 C C . SER A 1 278 ? 7.734 -0.800 -2.480 1.00 6.24 279 SER A C 1
ATOM 2197 O O . SER A 1 278 ? 7.708 -2.028 -2.547 1.00 7.13 279 SER A O 1
ATOM 2200 N N . ARG A 1 279 ? 6.926 -0.104 -1.692 1.00 6.75 280 ARG A N 1
ATOM 2201 C CA . ARG A 1 279 ? 5.949 -0.787 -0.850 1.00 6.48 280 ARG A CA 1
ATOM 2202 C C . ARG A 1 279 ? 4.538 -0.622 -1.388 1.00 5.98 280 ARG A C 1
ATOM 2203 O O . ARG A 1 279 ? 3.599 -1.164 -0.795 1.00 6.97 280 ARG A O 1
ATOM 2211 N N . SER A 1 280 ? 4.366 0.115 -2.470 1.00 5.29 281 SER A N 1
ATOM 2212 C CA . SER A 1 280 ? 3.038 0.337 -3.018 1.00 6.15 281 SER A CA 1
ATOM 2213 C C . SER A 1 280 ? 2.270 -0.932 -3.338 1.00 6.26 281 SER A C 1
ATOM 2214 O O . SER A 1 280 ? 1.035 -0.883 -3.263 1.00 6.95 281 SER A O 1
ATOM 2217 N N . GLU A 1 281 ? 2.907 -2.029 -3.687 1.00 5.57 282 GLU A N 1
ATOM 2218 C CA . GLU A 1 281 ? 2.189 -3.256 -4.004 1.00 7.65 282 GLU A CA 1
ATOM 2219 C C . GLU A 1 281 ? 2.406 -4.329 -2.944 1.00 9.05 282 GLU A C 1
ATOM 2220 O O . GLU A 1 281 ? 2.079 -5.507 -3.187 1.00 10.69 282 GLU A O 1
ATOM 2226 N N . ILE A 1 282 ? 2.952 -3.874 -1.814 1.00 7.38 283 ILE A N 1
ATOM 2227 C CA . ILE A 1 282 ? 3.200 -4.821 -0.750 1.00 6.81 283 ILE A CA 1
ATOM 2228 C C . ILE A 1 282 ? 2.427 -4.481 0.507 1.00 6.90 283 ILE A C 1
ATOM 2229 O O . 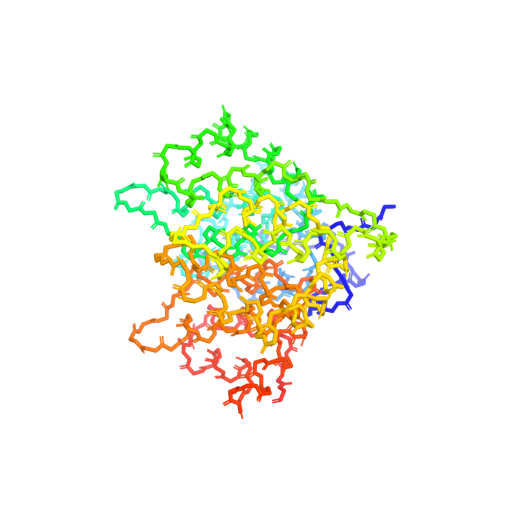ILE A 1 282 ? 1.489 -5.191 0.847 1.00 8.48 283 ILE A O 1
ATOM 2234 N N . ASP A 1 283 ? 2.820 -3.398 1.177 1.00 6.50 284 ASP A N 1
ATOM 2235 C CA . ASP A 1 283 ? 2.118 -3.092 2.434 1.00 7.30 284 ASP A CA 1
ATOM 2236 C C . ASP A 1 283 ? 1.883 -1.644 2.699 1.00 6.24 284 ASP A C 1
ATOM 2237 O O . ASP A 1 283 ? 1.707 -1.260 3.858 1.00 6.97 284 ASP A O 1
ATOM 2242 N N . LEU A 1 284 ? 1.841 -0.837 1.652 1.00 5.14 285 LEU A N 1
ATOM 2243 C CA . LEU A 1 284 ? 1.598 0.594 1.870 1.00 5.62 285 LEU A CA 1
ATOM 2244 C C . LEU A 1 284 ? 0.285 0.827 2.624 1.00 5.89 285 LEU A C 1
ATOM 2245 O O . LEU A 1 284 ? 0.189 1.847 3.341 1.00 6.02 285 LEU A O 1
ATOM 2250 N N . LEU A 1 285 ? -0.721 -0.033 2.516 1.00 6.18 286 LEU A N 1
ATOM 2251 C CA . LEU A 1 285 ? -1.951 0.179 3.257 1.00 8.08 286 LEU A CA 1
ATOM 2252 C C . LEU A 1 285 ? -1.686 0.120 4.772 1.00 8.24 286 LEU A C 1
ATOM 2253 O O . LEU A 1 285 ? -2.257 0.938 5.484 1.00 8.86 286 LEU A O 1
ATOM 2258 N N . ASP A 1 286 ? -0.875 -0.871 5.157 1.00 8.60 287 ASP A N 1
ATOM 2259 C CA . ASP A 1 286 ? -0.534 -1.041 6.590 1.00 10.58 287 ASP A CA 1
ATOM 2260 C C . ASP A 1 286 ? 0.384 0.094 7.063 1.00 10.00 287 ASP A C 1
ATOM 2261 O O . ASP A 1 286 ? 0.258 0.540 8.202 1.00 10.36 287 ASP A O 1
ATOM 2266 N N . ILE A 1 287 ? 1.277 0.555 6.194 1.00 7.76 288 ILE A N 1
ATOM 2267 C CA . ILE A 1 287 ? 2.161 1.642 6.512 1.00 6.80 288 ILE A CA 1
ATOM 2268 C C . ILE A 1 287 ? 1.262 2.837 6.774 1.00 8.32 288 ILE A C 1
ATOM 2269 O O . ILE A 1 287 ? 1.486 3.593 7.708 1.00 8.04 288 ILE A O 1
ATOM 2274 N N . ARG A 1 288 ? 0.212 3.014 5.953 1.00 7.76 289 ARG A N 1
ATOM 2275 C CA . ARG A 1 288 ? -0.703 4.140 6.152 1.00 8.67 289 ARG A CA 1
ATOM 2276 C C . ARG A 1 288 ? -1.373 4.098 7.528 1.00 7.85 289 ARG A C 1
ATOM 2277 O O . ARG A 1 288 ? -1.445 5.098 8.218 1.00 9.29 289 ARG A O 1
ATOM 2285 N N . THR A 1 289 ? -1.840 2.914 7.879 1.00 8.93 290 THR A N 1
ATOM 2286 C CA . THR A 1 289 ? -2.516 2.674 9.142 1.00 10.30 290 THR A CA 1
ATOM 2287 C C . THR A 1 289 ? -1.582 2.975 10.318 1.00 9.32 290 THR A C 1
ATOM 2288 O O . THR A 1 289 ? -1.966 3.680 11.246 1.00 10.53 290 THR A O 1
ATOM 2292 N N . GLU A 1 290 ? -0.389 2.417 10.221 1.00 9.91 291 GLU A N 1
ATOM 2293 C CA . GLU A 1 290 ? 0.591 2.653 11.284 1.00 11.12 291 GLU A CA 1
ATOM 2294 C C . GLU A 1 290 ? 0.938 4.133 11.386 1.00 11.60 291 GLU A C 1
ATOM 2295 O O . GLU A 1 290 ? 1.008 4.694 12.483 1.00 12.08 291 GLU A O 1
ATOM 2301 N N . PHE A 1 291 ? 1.178 4.804 10.258 1.00 10.60 292 PHE A N 1
ATOM 2302 C CA . PHE A 1 291 ? 1.529 6.218 10.271 1.00 11.97 292 PHE A CA 1
ATOM 2303 C C . PHE A 1 291 ? 0.479 7.050 11.004 1.00 13.35 292 PHE A C 1
ATOM 2304 O O . PHE A 1 291 ? 0.799 7.886 11.821 1.00 12.21 292 PHE A O 1
ATOM 2312 N N . LYS A 1 292 ? -0.788 6.818 10.650 1.00 14.15 293 LYS A N 1
ATOM 2313 C CA . LYS A 1 292 ? -1.858 7.553 11.284 1.00 15.68 293 LYS A CA 1
ATOM 2314 C C . LYS A 1 292 ? -1.944 7.182 12.772 1.00 15.83 293 LYS A C 1
ATOM 2315 O O . LYS A 1 292 ? -2.161 8.078 13.587 1.00 15.81 293 LYS A O 1
ATOM 2321 N N . LYS A 1 293 ? -1.795 5.913 13.104 1.00 15.08 294 LYS A N 1
ATOM 2322 C CA . LYS A 1 293 ? -1.885 5.522 14.513 1.00 17.50 294 LYS A CA 1
ATOM 2323 C C . LYS A 1 293 ? -0.804 6.209 15.344 1.00 17.42 294 LYS A C 1
ATOM 2324 O O . LYS A 1 293 ? -1.026 6.690 16.457 1.00 16.88 294 LYS A O 1
ATOM 2330 N N . HIS A 1 294 ? 0.393 6.245 14.762 1.00 16.62 295 HIS A N 1
ATOM 2331 C CA . HIS A 1 294 ? 1.506 6.854 15.455 1.00 18.18 295 HIS A CA 1
ATOM 2332 C C . HIS A 1 294 ? 1.595 8.370 15.419 1.00 19.91 295 HIS A C 1
ATOM 2333 O O . HIS A 1 294 ? 2.006 8.933 16.448 1.00 20.07 295 HIS A O 1
ATOM 2340 N N . TYR A 1 295 ? 1.265 9.038 14.319 1.00 19.27 296 TYR A N 1
ATOM 2341 C CA . TYR A 1 295 ? 1.401 10.488 14.251 1.00 19.17 296 TYR A CA 1
ATOM 2342 C C . TYR A 1 295 ? 0.141 11.268 14.443 1.00 18.91 296 TYR A C 1
ATOM 2343 O O . TYR A 1 295 ? 0.296 12.460 14.696 1.00 19.09 296 TYR A O 1
ATOM 2352 N N . GLY A 1 296 ? -1.011 10.624 14.350 1.00 18.43 297 GLY A N 1
ATOM 2353 C CA . GLY A 1 296 ? -2.245 11.365 14.564 1.00 18.86 297 GLY A CA 1
ATOM 2354 C C . GLY A 1 296 ? -2.810 11.974 13.309 1.00 20.07 297 GLY A C 1
ATOM 2355 O O . GLY A 1 296 ?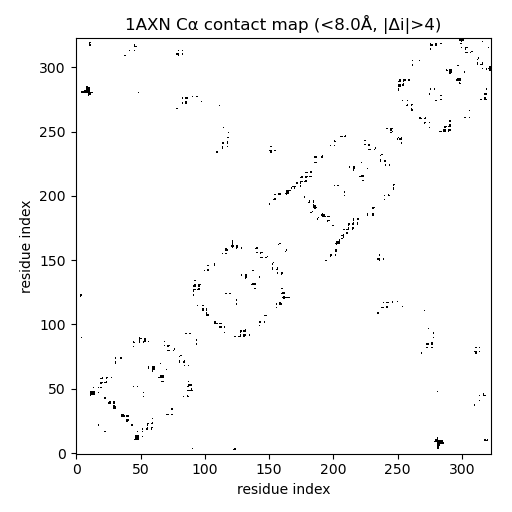 -3.917 12.508 13.326 1.00 20.81 297 GLY A O 1
ATOM 2356 N N . TYR A 1 297 ? -2.061 11.889 12.218 1.00 18.62 298 TYR A N 1
ATOM 2357 C CA . TYR A 1 297 ? -2.564 12.460 10.948 1.00 17.43 298 TYR A CA 1
ATOM 2358 C C . TYR A 1 297 ? -2.213 11.475 9.836 1.00 17.04 298 TYR A C 1
ATOM 2359 O O . TYR A 1 297 ? -1.253 10.711 9.963 1.00 15.64 298 TYR A O 1
ATOM 2368 N N . SER A 1 298 ? -2.991 11.470 8.760 1.00 16.54 299 SER A N 1
ATOM 2369 C CA . SER A 1 298 ? -2.725 10.515 7.685 1.00 15.28 299 SER A CA 1
ATOM 2370 C C . SER A 1 298 ? -1.500 10.808 6.842 1.00 13.48 299 SER A C 1
ATOM 2371 O O . SER A 1 298 ? -0.985 11.916 6.778 1.00 13.75 299 SER A O 1
ATOM 2374 N N . LEU A 1 299 ? -1.033 9.778 6.142 1.00 12.34 300 LEU A N 1
ATOM 2375 C CA . LEU A 1 299 ? 0.135 9.937 5.273 1.00 11.45 300 LEU A CA 1
ATOM 2376 C C . LEU A 1 299 ? -0.258 10.878 4.134 1.00 12.21 300 LEU A C 1
ATOM 2377 O O . LEU A 1 299 ? 0.492 11.712 3.656 1.00 10.66 300 LEU A O 1
ATOM 2382 N N . TYR A 1 300 ? -1.519 10.739 3.713 1.00 13.28 301 TYR A N 1
ATOM 2383 C CA . TYR A 1 300 ? -2.077 11.581 2.644 1.00 14.00 301 TYR A CA 1
ATOM 2384 C C . TYR A 1 300 ? -1.885 13.030 3.030 1.00 13.95 301 TYR A C 1
ATOM 2385 O O . TYR A 1 300 ? -1.339 13.835 2.301 1.00 12.94 301 TYR A O 1
ATOM 2394 N N . SER A 1 301 ? -2.301 13.456 4.233 1.00 15.44 302 SER A N 1
ATOM 2395 C CA . SER A 1 301 ? -2.113 14.874 4.583 1.00 17.14 302 SER A CA 1
ATOM 2396 C C . SER A 1 301 ? -0.655 15.253 4.771 1.00 16.67 302 SER A C 1
ATOM 2397 O O . SER A 1 301 ? -0.272 16.396 4.488 1.00 15.74 302 SER A O 1
ATOM 2400 N N . ALA A 1 302 ? 0.189 14.333 5.218 1.00 16.13 303 ALA A N 1
ATOM 2401 C CA . ALA A 1 302 ? 1.606 14.693 5.384 1.00 16.21 303 ALA A CA 1
ATOM 2402 C C . ALA A 1 302 ? 2.160 15.008 4.004 1.00 17.21 303 ALA A C 1
ATOM 2403 O O . ALA A 1 302 ? 2.923 15.951 3.786 1.00 17.07 303 ALA A O 1
ATOM 2405 N N . ILE A 1 303 ? 1.755 14.198 3.003 1.00 18.56 304 ILE A N 1
ATOM 2406 C CA . ILE A 1 303 ? 2.246 14.407 1.626 1.00 17.98 304 ILE A CA 1
ATOM 2407 C C . ILE A 1 303 ? 1.776 15.755 1.081 1.00 18.63 304 ILE A C 1
ATOM 2408 O O . ILE A 1 303 ? 2.532 16.518 0.466 1.00 16.30 304 ILE A O 1
ATOM 2413 N N . LYS A 1 304 ? 0.491 16.008 1.329 1.00 18.83 305 LYS A N 1
ATOM 2414 C CA . LYS A 1 304 ? -0.103 17.252 0.874 1.00 22.24 305 LYS A CA 1
ATOM 2415 C C . LYS A 1 304 ? 0.588 18.466 1.495 1.00 23.91 305 LYS A C 1
ATOM 2416 O O . LYS A 1 304 ? 0.727 19.441 0.754 1.00 23.61 305 LYS A O 1
ATOM 2422 N N . SER A 1 305 ? 0.978 18.374 2.780 1.00 24.55 306 SER A N 1
ATOM 2423 C CA . SER A 1 305 ? 1.614 19.563 3.339 1.00 26.04 306 SER A CA 1
ATOM 2424 C C . SER A 1 305 ? 3.048 19.774 2.887 1.00 25.77 306 SER A C 1
ATOM 2425 O O . SER A 1 305 ? 3.418 20.945 2.736 1.00 26.06 306 SER A O 1
ATOM 2428 N N . ASP A 1 306 ? 3.830 18.743 2.663 1.00 26.07 307 ASP A N 1
ATOM 2429 C CA . ASP A 1 306 ? 5.205 18.956 2.265 1.00 26.72 307 ASP A CA 1
ATOM 2430 C C . ASP A 1 306 ? 5.618 18.835 0.829 1.00 25.11 307 ASP A C 1
ATOM 2431 O O . ASP A 1 306 ? 6.827 18.965 0.576 1.00 26.33 307 ASP A O 1
ATOM 2436 N N . THR A 1 307 ? 4.655 18.566 -0.043 1.00 22.18 308 THR A N 1
ATOM 2437 C CA . THR A 1 307 ? 5.032 18.438 -1.447 1.00 19.33 308 THR A CA 1
ATOM 2438 C C . THR A 1 307 ? 4.028 19.214 -2.293 1.00 18.17 308 THR A C 1
ATOM 2439 O O . THR A 1 307 ? 2.920 19.497 -1.829 1.00 16.88 308 THR A O 1
ATOM 2443 N N . SER A 1 308 ? 4.470 19.503 -3.519 1.00 17.30 309 SER A N 1
ATOM 2444 C CA . SER A 1 308 ? 3.546 20.217 -4.404 1.00 18.74 309 SER A CA 1
ATOM 2445 C C . SER A 1 308 ? 3.752 19.797 -5.869 1.00 16.72 309 SER A C 1
ATOM 2446 O O . SER A 1 308 ? 4.625 19.018 -6.227 1.00 15.15 309 SER A O 1
ATOM 2449 N N . GLY A 1 309 ? 2.900 20.380 -6.712 1.00 17.09 310 GLY A N 1
ATOM 2450 C CA . GLY A 1 309 ? 2.906 20.171 -8.136 1.00 15.94 310 GLY A CA 1
ATOM 2451 C C . GLY A 1 309 ? 2.592 18.762 -8.601 1.00 14.41 310 GLY A C 1
ATOM 2452 O O . GLY A 1 309 ? 1.811 18.082 -7.922 1.00 15.20 310 GLY A O 1
ATOM 2453 N N . ASP A 1 310 ? 3.172 18.361 -9.728 1.00 12.76 311 ASP A N 1
ATOM 2454 C CA . ASP A 1 310 ? 2.947 17.035 -10.286 1.00 12.53 311 ASP A CA 1
ATOM 2455 C C . ASP A 1 310 ? 3.537 15.974 -9.362 1.00 11.73 311 ASP A C 1
ATOM 2456 O O . ASP A 1 310 ? 3.037 14.865 -9.275 1.00 11.47 311 ASP A O 1
ATOM 2461 N N . TYR A 1 311 ? 4.630 16.342 -8.685 1.00 12.13 312 TYR A N 1
ATOM 2462 C CA . TYR A 1 311 ? 5.263 15.394 -7.743 1.00 11.64 312 TYR A CA 1
ATOM 2463 C C . TYR A 1 311 ? 4.253 15.034 -6.657 1.00 10.75 312 TYR A C 1
ATOM 2464 O O . TYR A 1 311 ? 4.011 13.872 -6.347 1.00 10.36 312 TYR A O 1
ATOM 2473 N N . GLU A 1 312 ? 3.593 16.017 -6.048 1.00 10.14 313 GLU A N 1
ATOM 2474 C CA . GLU A 1 312 ? 2.605 15.787 -5.015 1.00 9.59 313 GLU A CA 1
ATOM 2475 C C . GLU A 1 312 ? 1.464 14.923 -5.520 1.00 10.23 313 GLU A C 1
ATOM 2476 O O . GLU A 1 312 ? 1.034 13.943 -4.899 1.00 8.99 313 GLU A O 1
ATOM 2482 N N . ILE A 1 313 ? 0.922 15.273 -6.692 1.00 10.39 314 ILE A N 1
ATOM 2483 C CA . ILE A 1 313 ? -0.200 14.503 -7.239 1.00 10.27 314 ILE A CA 1
ATOM 2484 C C . ILE A 1 313 ? 0.173 13.040 -7.417 1.00 7.60 314 ILE A C 1
ATOM 2485 O O . ILE A 1 313 ? -0.664 12.209 -7.061 1.00 7.52 314 ILE A O 1
ATOM 2490 N N . THR A 1 314 ? 1.350 12.797 -7.955 1.00 7.10 315 THR A N 1
ATOM 2491 C CA . THR A 1 314 ? 1.767 11.409 -8.175 1.00 7.71 315 THR A CA 1
ATOM 2492 C C . THR A 1 314 ? 1.866 10.652 -6.861 1.00 7.92 315 THR A C 1
ATOM 2493 O O . THR A 1 314 ? 1.430 9.518 -6.757 1.00 7.49 315 THR A O 1
ATOM 2497 N N . LEU A 1 315 ? 2.439 11.275 -5.832 1.00 7.71 316 LEU A N 1
ATOM 2498 C CA . LEU A 1 315 ? 2.561 10.616 -4.535 1.00 7.40 316 LEU A CA 1
ATOM 2499 C C . LEU A 1 315 ? 1.191 10.335 -3.958 1.00 8.84 316 LEU A C 1
ATOM 2500 O O . LEU A 1 315 ? 0.962 9.279 -3.352 1.00 9.29 316 LEU A O 1
ATOM 2505 N N . LEU A 1 316 ? 0.267 11.288 -4.138 1.00 8.65 317 LEU A N 1
ATOM 2506 C CA . LEU A 1 316 ? -1.081 11.106 -3.590 1.00 8.62 317 LEU A CA 1
ATOM 2507 C C . LEU A 1 316 ? -1.787 9.967 -4.285 1.00 8.97 317 LEU A C 1
ATOM 2508 O O . LEU A 1 316 ? -2.536 9.273 -3.627 1.00 8.72 317 LEU A O 1
ATOM 2513 N N . LYS A 1 317 ? -1.522 9.814 -5.576 1.00 9.09 318 LYS A N 1
ATOM 2514 C CA . LYS A 1 317 ? -2.169 8.728 -6.323 1.00 9.63 318 LYS A CA 1
ATOM 2515 C C . LYS A 1 317 ? -1.607 7.404 -5.829 1.00 9.28 318 LYS A C 1
ATOM 2516 O O . LYS A 1 317 ? -2.354 6.434 -5.723 1.00 10.10 318 LYS A O 1
ATOM 2522 N N . ILE A 1 318 ? -0.295 7.384 -5.558 1.00 8.17 319 ILE A N 1
ATOM 2523 C CA . ILE A 1 318 ? 0.311 6.143 -5.084 1.00 9.90 319 ILE A CA 1
ATOM 2524 C C . ILE A 1 318 ? -0.237 5.779 -3.687 1.00 9.10 319 ILE A C 1
ATOM 2525 O O . ILE A 1 318 ? -0.534 4.630 -3.390 1.00 9.10 319 ILE A O 1
ATOM 2530 N N . CYS A 1 319 ? -0.330 6.811 -2.844 1.00 10.17 320 CYS A N 1
ATOM 2531 C CA . CYS A 1 319 ? -0.821 6.730 -1.474 1.00 10.43 320 CYS A CA 1
ATOM 2532 C C . CYS A 1 319 ? -2.175 6.032 -1.487 1.00 13.28 320 CYS A C 1
ATOM 2533 O O . CYS A 1 319 ? -2.476 5.114 -0.726 1.00 11.52 320 CYS A O 1
ATOM 2536 N N . GLY A 1 320 ? -3.033 6.473 -2.433 1.00 15.01 321 GLY A N 1
ATOM 2537 C CA . GLY A 1 320 ? -4.330 5.874 -2.631 1.00 16.87 321 GLY A CA 1
ATOM 2538 C C . GLY A 1 320 ? -5.567 6.383 -1.965 1.00 18.34 321 GLY A C 1
ATOM 2539 O O . GLY A 1 320 ? -6.690 6.133 -2.431 1.00 20.98 321 GLY A O 1
ATOM 2540 N N . GLY A 1 321 ? -5.408 7.122 -0.884 1.00 18.42 322 GLY A N 1
ATOM 2541 C CA . GLY A 1 321 ? -6.593 7.646 -0.196 1.00 17.59 322 GLY A CA 1
ATOM 2542 C C . GLY A 1 321 ? -6.126 8.154 1.168 1.00 18.27 322 GLY A C 1
ATOM 2543 O O . GLY A 1 321 ? -4.984 7.983 1.571 1.00 15.94 322 GLY A O 1
ATOM 2544 N N . ASP A 1 322 ? -7.084 8.793 1.817 1.00 18.34 323 ASP A N 1
ATOM 2545 C CA . ASP A 1 322 ? -6.856 9.362 3.122 1.00 20.45 323 ASP A CA 1
ATOM 2546 C C . ASP A 1 322 ? -7.220 8.374 4.224 1.00 21.88 323 ASP A C 1
ATOM 2547 O O . ASP A 1 322 ? -7.911 7.388 3.979 1.00 23.87 323 ASP A O 1
ATOM 2552 N N . ASP A 1 323 ? -6.737 8.641 5.433 1.00 22.47 324 ASP A N 1
ATOM 2553 C CA . ASP A 1 323 ? -7.038 7.792 6.575 1.00 23.45 324 ASP A CA 1
ATOM 2554 C C . ASP A 1 323 ? -7.535 8.754 7.672 1.00 24.78 324 ASP A C 1
ATOM 2555 O O . ASP A 1 323 ? -7.141 9.944 7.679 1.00 26.54 324 ASP A O 1
#

Sequence (323 aa):
SASIWVGHRGTVRDYPDFSPSVDAEAIQKAIRGIGTDEKMLISILTERSNAQRQLIVKEYQAAYGKELKDDLKGDLSGHFEHLMVALVTPPAVFDAKQLKKSMKGAGTNEDALIEILTTRTSRQMKDISQAYYTVYKKSLGDDISSETSGDFRKALLTLADGRRDESLKVDEHLAKQDAQILYKAGENRWGTDEDKFTEILCLRSFPQLKLTFDEYRNISQKDIVDSIKGELSGHFEDLLLAIVNCVRNTPAFLAERLHRALKGIGTDEFTLNRIMVSRSEIDLLDIRTEFKKHYGYSLYSAIKSDTSGDYEITLLKICGGDD

B-factor: mean 20.76, std 11.05, range [4.33, 58.77]

InterPro domains:
  IPR001464 Annexin [PR00196] (32-54)
  IPR001464 Annexin [PR00196] (72-88)
  IPR001464 Annexin [PR00196] (99-120)
  IPR001464 Annexin [PR00196] (182-208)
  IPR001464 Annexin [PR00196] (262-282)
  IPR001464 Annexin [PR00196] (306-319)
  IPR002390 Annexin A3 [PR00199] (11-22)
  IPR002390 Annexin A3 [PR00199] (54-63)
  IPR002390 Annexin A3 [PR00199] (82-94)
  IPR002390 Annexin A3 [PR00199] (118-137)
  IPR002390 Annexin A3 [PR00199] (217-226)
  IPR018252 Annexin repeat, conserved site [PS00223] (35-87)
  IPR018252 Annexin repeat, conserved site [PS00223] (107-159)
  IPR018252 Annexin repeat, conserved site [PS00223] (266-318)
  IPR018502 Annexin repeat [PF00191] (23-87)
  IPR018502 Annexin repeat [PF00191] (94-159)
  IPR018502 Annexin repeat [PF00191] (177-243)
  IPR018502 Annexin repeat [PF00191] (255-318)
  IPR018502 Annexin repeat [PS51897] (18-89)
  IPR018502 Annexin repeat [PS51897] (90-161)